Protein AF-A0A7R9HNC9-F1 (afdb_monomer_lite)

Structure (mmCIF, N/CA/C/O backbone):
data_AF-A0A7R9HNC9-F1
#
_entry.id   AF-A0A7R9HNC9-F1
#
loop_
_atom_site.group_PDB
_atom_site.id
_atom_site.type_symbol
_atom_site.label_atom_id
_atom_site.label_alt_id
_atom_site.label_comp_id
_atom_site.label_asym_id
_atom_site.label_entity_id
_atom_site.label_seq_id
_atom_site.pdbx_PDB_ins_code
_atom_site.Cartn_x
_atom_site.Cartn_y
_atom_site.Cartn_z
_atom_site.occupancy
_atom_site.B_iso_or_equiv
_atom_site.auth_seq_id
_atom_site.auth_comp_id
_atom_site.auth_asym_id
_atom_site.auth_atom_id
_atom_site.pdbx_PDB_model_num
ATOM 1 N N . MET A 1 1 ? 37.346 -41.542 -24.185 1.00 35.00 1 MET A N 1
ATOM 2 C CA . MET A 1 1 ? 37.204 -40.095 -24.446 1.00 35.00 1 MET A CA 1
ATOM 3 C C . MET A 1 1 ? 35.717 -39.779 -24.368 1.00 35.00 1 MET A C 1
ATOM 5 O O . MET A 1 1 ? 34.986 -40.074 -25.301 1.00 35.00 1 MET A O 1
ATOM 9 N N . PHE A 1 2 ? 35.247 -39.351 -23.195 1.00 30.95 2 PHE A N 1
ATOM 10 C CA . PHE A 1 2 ? 33.843 -39.005 -22.969 1.00 30.95 2 PHE A CA 1
ATOM 11 C C . PHE A 1 2 ? 33.605 -37.597 -23.513 1.00 30.95 2 PHE A C 1
ATOM 13 O O . PHE A 1 2 ? 34.181 -36.637 -23.009 1.00 30.95 2 PHE A O 1
ATOM 20 N N . VAL A 1 3 ? 32.795 -37.486 -24.563 1.00 36.62 3 VAL A N 1
ATOM 21 C CA . VAL A 1 3 ? 32.279 -36.200 -25.034 1.00 36.62 3 VAL A CA 1
ATOM 22 C C . VAL A 1 3 ? 31.229 -35.750 -24.012 1.00 36.62 3 VAL A C 1
ATOM 24 O O . VAL A 1 3 ? 30.281 -36.502 -23.773 1.00 36.62 3 VAL A O 1
ATOM 27 N N . PRO A 1 4 ? 31.383 -34.588 -23.353 1.00 36.69 4 PRO A N 1
ATOM 28 C CA . PRO A 1 4 ? 30.360 -34.097 -22.443 1.00 36.69 4 PRO A CA 1
ATOM 29 C C . PRO A 1 4 ? 29.108 -33.732 -23.254 1.00 36.69 4 PRO A C 1
ATOM 31 O O . PRO A 1 4 ? 29.231 -33.305 -24.407 1.00 36.69 4 PRO A O 1
ATOM 34 N N . PRO A 1 5 ? 27.896 -33.872 -22.694 1.00 38.28 5 PRO A N 1
ATOM 35 C CA . PRO A 1 5 ? 26.709 -33.394 -23.375 1.00 38.28 5 PRO A CA 1
ATOM 36 C C . PRO A 1 5 ? 26.819 -31.873 -23.505 1.00 38.28 5 PRO A C 1
ATOM 38 O O . PRO A 1 5 ? 27.039 -31.169 -22.519 1.00 38.28 5 PRO A O 1
ATOM 41 N N . LEU A 1 6 ? 26.673 -31.374 -24.732 1.00 40.19 6 LEU A N 1
ATOM 42 C CA . LEU A 1 6 ? 26.450 -29.962 -25.010 1.00 40.19 6 LEU A CA 1
ATOM 43 C C . LEU A 1 6 ? 25.214 -29.515 -24.226 1.00 40.19 6 LEU A C 1
ATOM 45 O O . LEU A 1 6 ? 24.077 -29.775 -24.619 1.00 40.19 6 LEU A O 1
ATOM 49 N N . SER A 1 7 ? 25.438 -28.834 -23.108 1.00 42.25 7 SER A N 1
ATOM 50 C CA . SER A 1 7 ? 24.441 -27.991 -22.469 1.00 42.25 7 SER A CA 1
ATOM 51 C C . SER A 1 7 ? 24.122 -26.852 -23.435 1.00 42.25 7 SER A C 1
ATOM 53 O O . SER A 1 7 ? 24.777 -25.815 -23.477 1.00 42.25 7 SER A O 1
ATOM 55 N N . THR A 1 8 ? 23.125 -27.074 -24.284 1.00 40.34 8 THR A N 1
ATOM 56 C CA . THR A 1 8 ? 22.610 -26.071 -25.211 1.00 40.34 8 THR A CA 1
ATOM 57 C C . THR A 1 8 ? 22.211 -24.787 -24.464 1.00 40.34 8 THR A C 1
ATOM 59 O O . THR A 1 8 ? 21.437 -24.879 -23.506 1.00 40.34 8 THR A O 1
ATOM 62 N N . PRO A 1 9 ? 22.605 -23.584 -24.923 1.00 45.06 9 PRO A N 1
ATOM 63 C CA . PRO A 1 9 ? 22.173 -22.295 -24.366 1.00 45.06 9 PRO A CA 1
ATOM 64 C C . PRO A 1 9 ? 20.701 -21.942 -24.697 1.00 45.06 9 PRO A C 1
ATOM 66 O O . PRO A 1 9 ? 20.326 -20.777 -24.799 1.00 45.06 9 PRO A O 1
ATOM 69 N N . LEU A 1 10 ? 19.824 -22.938 -24.870 1.00 42.19 10 LEU A N 1
ATOM 70 C CA . LEU A 1 10 ? 18.410 -22.747 -25.224 1.00 42.19 10 LEU A CA 1
ATOM 71 C C . LEU A 1 10 ? 17.505 -22.395 -24.026 1.00 42.19 10 LEU A C 1
ATOM 73 O O . LEU A 1 10 ? 16.339 -22.058 -24.217 1.00 42.19 10 LEU A O 1
ATOM 77 N N . GLY A 1 11 ? 18.039 -22.387 -22.801 1.00 51.66 11 GLY A N 1
ATOM 78 C CA . GLY A 1 11 ? 17.355 -21.846 -21.618 1.00 51.66 11 GLY A CA 1
ATOM 79 C C . GLY A 1 11 ? 17.262 -20.312 -21.580 1.00 51.66 11 GLY A C 1
ATOM 80 O O . GLY A 1 11 ? 16.663 -19.771 -20.656 1.00 51.66 11 GLY A O 1
ATOM 81 N N . ASP A 1 12 ? 17.842 -19.615 -22.564 1.00 66.69 12 ASP A N 1
ATOM 82 C CA . ASP A 1 12 ? 18.038 -18.159 -22.544 1.00 66.69 12 ASP A CA 1
ATOM 83 C C . ASP A 1 12 ? 17.205 -17.403 -23.603 1.00 66.69 12 ASP A C 1
ATOM 85 O O . ASP A 1 12 ? 16.756 -16.281 -23.374 1.00 66.69 12 ASP A O 1
ATOM 89 N N . GLN A 1 13 ? 16.897 -18.029 -24.745 1.00 83.06 13 GLN A N 1
ATOM 90 C CA . GLN A 1 13 ? 16.206 -17.366 -25.865 1.00 83.06 13 GLN A CA 1
ATOM 91 C C . GLN A 1 13 ? 14.789 -16.894 -25.514 1.00 83.06 13 GLN A C 1
ATOM 93 O O . GLN A 1 13 ? 14.385 -15.799 -25.902 1.00 83.06 13 GLN A O 1
ATOM 98 N N . LEU A 1 14 ? 14.039 -17.685 -24.740 1.00 89.75 14 LEU A N 1
ATOM 99 C CA . LEU A 1 14 ? 12.680 -17.324 -24.326 1.00 89.75 14 LEU A CA 1
ATOM 100 C C . LEU A 1 14 ? 12.672 -16.131 -23.355 1.00 89.75 14 LEU A C 1
ATOM 102 O O . LEU A 1 14 ? 11.719 -15.351 -23.335 1.00 89.75 14 LEU A O 1
ATOM 106 N N . HIS A 1 15 ? 13.732 -15.974 -22.556 1.00 91.62 15 HIS A N 1
ATOM 107 C CA . HIS A 1 15 ? 13.889 -14.834 -21.653 1.00 91.62 15 HIS A CA 1
ATOM 108 C C . HIS A 1 15 ? 14.221 -13.566 -22.429 1.00 91.62 15 HIS A C 1
ATOM 110 O O . HIS A 1 15 ? 13.598 -12.536 -22.180 1.00 91.62 15 HIS A O 1
ATOM 116 N N . TRP A 1 16 ? 15.131 -13.656 -23.403 1.00 92.00 16 TRP A N 1
ATOM 117 C CA . TRP A 1 16 ? 15.441 -12.540 -24.298 1.00 92.00 16 TRP A CA 1
ATOM 118 C C . TRP A 1 16 ? 14.234 -12.122 -25.132 1.00 92.00 16 TRP A C 1
ATOM 120 O O . TRP A 1 16 ? 13.936 -10.934 -25.199 1.00 92.00 16 TRP A O 1
ATOM 130 N N . LEU A 1 17 ? 13.473 -13.082 -25.668 1.00 91.50 17 LEU A N 1
ATOM 131 C CA . LEU A 1 17 ? 12.200 -12.807 -26.335 1.00 91.50 17 LEU A CA 1
ATOM 132 C C . LEU A 1 17 ? 11.206 -12.123 -25.387 1.00 91.50 17 LEU A C 1
ATOM 134 O O . LEU A 1 17 ? 10.517 -11.189 -25.786 1.00 91.50 17 LEU A O 1
ATOM 138 N N . GLY A 1 18 ? 11.154 -12.552 -24.124 1.00 91.31 18 GLY A N 1
ATOM 139 C CA . GLY A 1 18 ? 10.347 -11.906 -23.093 1.00 91.31 18 GLY A CA 1
ATOM 140 C C . GLY A 1 18 ? 10.738 -10.444 -22.866 1.00 91.31 18 GLY A C 1
ATOM 141 O O . GLY A 1 18 ? 9.873 -9.570 -22.886 1.00 91.31 18 GLY A O 1
ATOM 142 N N . CYS A 1 19 ? 12.031 -10.156 -22.697 1.00 92.19 19 CYS A N 1
ATOM 143 C CA . CYS A 1 19 ? 12.540 -8.788 -22.558 1.00 92.19 19 CYS A CA 1
ATOM 144 C C . CYS A 1 19 ? 12.266 -7.947 -23.814 1.00 92.19 19 CYS A C 1
ATOM 146 O O . CYS A 1 19 ? 11.753 -6.834 -23.699 1.00 92.19 19 CYS A O 1
ATOM 148 N N . ALA A 1 20 ? 12.525 -8.497 -25.001 1.00 91.44 20 ALA A N 1
ATOM 149 C CA . ALA A 1 20 ? 12.266 -7.843 -26.278 1.00 91.44 20 ALA A CA 1
ATOM 150 C C . ALA A 1 20 ? 10.782 -7.496 -26.452 1.00 91.44 20 ALA A C 1
ATOM 152 O O . ALA A 1 20 ? 10.449 -6.363 -26.794 1.00 91.44 20 ALA A O 1
ATOM 153 N N . LEU A 1 21 ? 9.882 -8.437 -26.150 1.00 90.38 21 LEU A N 1
ATOM 154 C CA . LEU A 1 21 ? 8.438 -8.226 -26.223 1.00 90.38 21 LEU A CA 1
ATOM 155 C C . LEU A 1 21 ? 7.968 -7.189 -25.197 1.00 90.38 21 LEU A C 1
ATOM 157 O O . LEU A 1 21 ? 7.154 -6.332 -25.532 1.00 90.38 21 LEU A O 1
ATOM 161 N N . TYR A 1 22 ? 8.499 -7.221 -23.969 1.00 90.00 22 TYR A N 1
ATOM 162 C CA . TYR A 1 22 ? 8.208 -6.193 -22.966 1.00 90.00 22 TYR A CA 1
ATOM 163 C C . TYR A 1 22 ? 8.571 -4.796 -23.479 1.00 90.00 22 TYR A C 1
ATOM 165 O O . TYR A 1 22 ? 7.752 -3.881 -23.389 1.00 90.00 22 TYR A O 1
ATOM 173 N N . VAL A 1 23 ? 9.774 -4.641 -24.043 1.00 88.62 23 VAL A N 1
ATOM 174 C CA . VAL A 1 23 ? 10.250 -3.369 -24.607 1.00 88.62 23 VAL A CA 1
ATOM 175 C C . VAL A 1 23 ? 9.360 -2.945 -25.769 1.00 88.62 23 VAL A C 1
ATOM 177 O O . VAL A 1 23 ? 8.822 -1.842 -25.743 1.00 88.62 23 VAL A O 1
ATOM 180 N N . ALA A 1 24 ? 9.140 -3.829 -26.744 1.00 86.50 24 ALA A N 1
ATOM 181 C CA . ALA A 1 24 ? 8.320 -3.543 -27.915 1.00 86.50 24 ALA A CA 1
ATOM 182 C C . ALA A 1 24 ? 6.909 -3.085 -27.515 1.00 86.50 24 ALA A C 1
ATOM 184 O O . ALA A 1 24 ? 6.435 -2.060 -27.999 1.00 86.50 24 ALA A O 1
ATOM 185 N N . CYS A 1 25 ? 6.260 -3.772 -26.569 1.00 82.88 25 CYS A N 1
ATOM 186 C CA . CYS A 1 25 ? 4.930 -3.397 -26.088 1.00 82.88 25 CYS A CA 1
ATOM 187 C C . CYS A 1 25 ? 4.906 -2.063 -25.332 1.00 82.88 25 CYS A C 1
ATOM 189 O O . CYS A 1 25 ? 3.897 -1.370 -25.395 1.00 82.88 25 CYS A O 1
ATOM 191 N N . ARG A 1 26 ? 5.986 -1.700 -24.629 1.00 76.25 26 ARG A N 1
ATOM 192 C CA . ARG A 1 26 ? 6.104 -0.428 -23.892 1.00 76.25 26 ARG A CA 1
ATOM 193 C C . ARG A 1 26 ? 6.474 0.758 -24.782 1.00 76.25 26 ARG A C 1
ATOM 195 O O . ARG A 1 26 ? 6.148 1.889 -24.426 1.00 76.25 26 ARG A O 1
ATOM 202 N N . SER A 1 27 ? 7.148 0.497 -25.897 1.00 67.94 27 SER A N 1
ATOM 203 C CA . SER A 1 27 ? 7.502 1.488 -26.918 1.00 67.94 27 SER A CA 1
ATOM 204 C C . SER A 1 27 ? 6.411 1.660 -27.980 1.00 67.94 27 SER A C 1
ATOM 206 O O . SER A 1 27 ? 6.454 2.615 -28.746 1.00 67.94 27 SER A O 1
ATOM 208 N N . SER A 1 28 ? 5.430 0.752 -28.035 1.00 61.06 28 SER A N 1
ATOM 209 C CA . SER A 1 28 ? 4.320 0.821 -28.986 1.00 61.06 28 SER A CA 1
ATOM 210 C C . SER A 1 28 ? 3.306 1.889 -28.570 1.00 61.06 28 SER A C 1
ATOM 212 O O . SER A 1 28 ? 2.635 1.775 -27.539 1.00 61.06 28 SER A O 1
ATOM 214 N N . THR A 1 29 ? 3.152 2.910 -29.407 1.00 53.47 29 THR A N 1
ATOM 215 C CA . THR A 1 29 ? 2.002 3.814 -29.401 1.00 53.47 29 THR A CA 1
ATOM 216 C C . THR A 1 29 ? 0.899 3.164 -30.229 1.00 53.47 29 THR A C 1
ATOM 218 O O . THR A 1 29 ? 1.019 3.060 -31.447 1.00 53.47 29 THR A O 1
ATOM 221 N N . ALA A 1 30 ? -0.147 2.655 -29.581 1.00 47.31 30 ALA A N 1
ATOM 222 C CA . ALA A 1 30 ? -1.319 2.177 -30.304 1.00 47.31 30 ALA A CA 1
ATOM 223 C C . ALA A 1 30 ? -2.250 3.369 -30.562 1.00 47.31 30 ALA A C 1
ATOM 225 O O . ALA A 1 30 ? -2.785 3.946 -29.613 1.00 47.31 30 ALA A O 1
ATOM 226 N N . ASP A 1 31 ? -2.442 3.733 -31.830 1.00 41.56 31 ASP A N 1
ATOM 227 C CA . ASP A 1 31 ? -3.470 4.694 -32.227 1.00 41.56 31 ASP A CA 1
ATOM 228 C C . ASP A 1 31 ? -4.843 4.095 -31.912 1.00 41.56 31 ASP A C 1
ATOM 230 O O . ASP A 1 31 ? -5.232 3.052 -32.443 1.00 41.56 31 ASP A O 1
ATOM 234 N N . THR A 1 32 ? -5.584 4.722 -31.000 1.00 50.06 32 THR A N 1
ATOM 235 C CA . THR A 1 32 ? -6.973 4.322 -30.766 1.00 50.06 32 THR A CA 1
ATOM 236 C C . THR A 1 32 ? -7.842 4.836 -31.917 1.00 50.06 32 THR A C 1
ATOM 238 O O . THR A 1 32 ? -7.600 5.908 -32.463 1.00 50.06 32 THR A O 1
ATOM 241 N N . VAL A 1 33 ? -8.891 4.093 -32.290 1.00 56.28 33 VAL A N 1
ATOM 242 C CA . VAL A 1 33 ? -9.846 4.469 -33.362 1.00 56.28 33 VAL A CA 1
ATOM 243 C C . VAL A 1 33 ? -10.609 5.777 -33.039 1.00 56.28 33 VAL A C 1
ATOM 245 O O . VAL A 1 33 ? -11.301 6.336 -33.884 1.00 56.28 33 VAL A O 1
ATOM 248 N N . SER A 1 34 ? -10.448 6.313 -31.824 1.00 42.25 34 SER A N 1
ATOM 249 C CA . SER A 1 34 ? -10.938 7.624 -31.403 1.00 42.25 34 SER A CA 1
ATOM 250 C C . SER A 1 34 ? -9.826 8.670 -31.534 1.00 42.25 34 SER A C 1
ATOM 252 O O . SER A 1 34 ? -8.753 8.522 -30.954 1.00 42.25 34 SER A O 1
ATOM 254 N N . ARG A 1 35 ? -10.082 9.762 -32.266 1.00 43.88 35 ARG A N 1
ATOM 255 C CA . ARG A 1 35 ? -9.165 10.905 -32.460 1.00 43.88 35 ARG A CA 1
ATOM 256 C C . ARG A 1 35 ? -8.953 11.737 -31.182 1.00 43.88 35 ARG A C 1
ATOM 258 O O . ARG A 1 35 ? -9.166 12.947 -31.194 1.00 43.88 35 ARG A O 1
ATOM 265 N N . SER A 1 36 ? -8.569 11.129 -30.064 1.00 43.59 36 SER A N 1
ATOM 266 C CA . SER A 1 36 ? -8.220 11.836 -28.824 1.00 43.59 36 SER A CA 1
ATOM 267 C C . SER A 1 36 ? -7.383 10.949 -27.898 1.00 43.59 36 SER A C 1
ATOM 269 O O . SER A 1 36 ? -7.907 10.311 -26.991 1.00 43.59 36 SER A O 1
ATOM 271 N N . GLY A 1 37 ? -6.064 10.952 -28.107 1.00 42.50 37 GLY A N 1
ATOM 272 C CA . GLY A 1 37 ? -5.088 10.517 -27.104 1.00 42.50 37 GLY A CA 1
ATOM 273 C C . GLY A 1 37 ? -4.190 9.359 -27.538 1.00 42.50 37 GLY A C 1
ATOM 274 O O . GLY A 1 37 ? -4.652 8.253 -27.805 1.00 42.50 37 GLY A O 1
ATOM 275 N N . VAL A 1 38 ? -2.877 9.609 -27.536 1.00 40.44 38 VAL A N 1
ATOM 276 C CA . VAL A 1 38 ? -1.845 8.570 -27.638 1.00 40.44 38 VAL A CA 1
ATOM 277 C C . VAL A 1 38 ? -1.776 7.843 -26.295 1.00 40.44 38 VAL A C 1
ATOM 279 O O . VAL A 1 38 ? -1.177 8.336 -25.336 1.00 40.44 38 VAL A O 1
ATOM 282 N N . VAL A 1 39 ? -2.398 6.670 -26.200 1.00 43.47 39 VAL A N 1
ATOM 283 C CA . VAL A 1 39 ? -2.251 5.803 -25.027 1.00 43.47 39 VAL A CA 1
ATOM 284 C C . VAL A 1 39 ? -0.987 4.968 -25.223 1.00 43.47 39 VAL A C 1
ATOM 286 O O . VAL A 1 39 ? -0.932 4.098 -26.089 1.00 43.47 39 VAL A O 1
ATOM 289 N N . HIS A 1 40 ? 0.048 5.224 -24.420 1.00 48.78 40 HIS A N 1
ATOM 290 C CA . HIS A 1 40 ? 1.222 4.351 -24.375 1.00 48.78 40 HIS A CA 1
ATOM 291 C C . HIS A 1 40 ? 0.790 2.959 -23.890 1.00 48.78 40 HIS A C 1
ATOM 293 O O . HIS A 1 40 ? 0.243 2.813 -22.792 1.00 48.78 40 HIS A O 1
ATOM 299 N N . GLY A 1 41 ? 0.994 1.942 -24.727 1.00 48.50 41 GLY A N 1
ATOM 300 C CA . GLY A 1 41 ? 0.430 0.612 -24.533 1.00 48.50 41 GLY A CA 1
ATOM 301 C C . GLY A 1 41 ? 0.961 -0.118 -23.294 1.00 48.50 41 GLY A C 1
ATOM 302 O O . GLY A 1 41 ? 2.156 -0.354 -23.136 1.00 48.50 41 GLY A O 1
ATOM 303 N N . ASN A 1 42 ? 0.046 -0.581 -22.438 1.00 58.28 42 ASN A N 1
ATOM 304 C CA . ASN A 1 42 ? 0.257 -1.716 -21.530 1.00 58.28 42 ASN A CA 1
ATOM 305 C C . ASN A 1 42 ? -0.196 -3.016 -22.229 1.00 58.28 42 ASN A C 1
ATOM 307 O O . ASN A 1 42 ? -0.985 -3.781 -21.678 1.00 58.28 42 ASN A O 1
ATOM 311 N N . CYS A 1 43 ? 0.250 -3.259 -23.468 1.00 56.44 43 CYS A N 1
ATOM 312 C CA . CYS A 1 43 ? -0.286 -4.331 -24.324 1.00 56.44 43 CYS A CA 1
ATOM 313 C C . CYS A 1 43 ? -0.058 -5.750 -23.768 1.00 56.44 43 CYS A C 1
ATOM 315 O O . CYS A 1 43 ? -0.710 -6.700 -24.198 1.00 56.44 43 CYS A O 1
ATOM 317 N N . VAL A 1 44 ? 0.847 -5.907 -22.795 1.00 72.75 44 VAL A N 1
ATOM 318 C CA . VAL A 1 44 ? 1.117 -7.174 -22.114 1.00 72.75 44 VAL A CA 1
ATOM 319 C C . VAL A 1 44 ? 1.279 -6.938 -20.611 1.00 72.75 44 VAL A C 1
ATOM 321 O O . VAL A 1 44 ? 2.113 -6.147 -20.172 1.00 72.75 44 VAL A O 1
ATOM 324 N N . GLY A 1 45 ? 0.512 -7.670 -19.799 1.00 81.69 45 GLY A N 1
ATOM 325 C CA . GLY A 1 45 ? 0.697 -7.688 -18.348 1.00 81.69 45 GLY A CA 1
ATOM 326 C C . GLY A 1 45 ? 1.997 -8.399 -17.964 1.00 81.69 45 GLY A C 1
ATOM 327 O O . GLY A 1 45 ? 2.177 -9.570 -18.307 1.00 81.69 45 GLY A O 1
ATOM 328 N N . LEU A 1 46 ? 2.874 -7.720 -17.215 1.00 85.12 46 LEU A N 1
ATOM 329 C CA . LEU A 1 46 ? 4.195 -8.235 -16.825 1.00 85.12 46 LEU A CA 1
ATOM 330 C C . LEU A 1 46 ? 4.109 -9.623 -16.175 1.00 85.12 46 LEU A C 1
ATOM 332 O O . LEU A 1 46 ? 4.788 -10.545 -16.608 1.00 85.12 46 LEU A O 1
ATOM 336 N N . THR A 1 47 ? 3.207 -9.826 -15.213 1.00 85.69 47 THR A N 1
ATOM 337 C CA . THR A 1 47 ? 3.028 -11.128 -14.545 1.00 85.69 47 THR A CA 1
ATOM 338 C C . THR A 1 47 ? 2.705 -12.255 -15.528 1.00 85.69 47 THR A C 1
ATOM 340 O O . THR A 1 47 ? 3.218 -13.368 -15.401 1.00 85.69 47 THR A O 1
ATOM 343 N N . ARG A 1 48 ? 1.871 -11.976 -16.540 1.00 88.00 48 ARG A N 1
ATOM 344 C CA . ARG A 1 48 ? 1.512 -12.960 -17.569 1.00 88.00 48 ARG A CA 1
ATOM 345 C C . ARG A 1 48 ? 2.711 -13.271 -18.461 1.00 88.00 48 ARG A C 1
ATOM 347 O O . ARG A 1 48 ? 2.950 -14.446 -18.726 1.00 88.00 48 ARG A O 1
ATOM 354 N N . LEU A 1 49 ? 3.457 -12.247 -18.874 1.00 90.25 49 LEU A N 1
ATOM 355 C CA . LEU A 1 49 ? 4.675 -12.392 -19.673 1.00 90.25 49 LEU A CA 1
ATOM 356 C C . LEU A 1 49 ? 5.713 -13.259 -18.959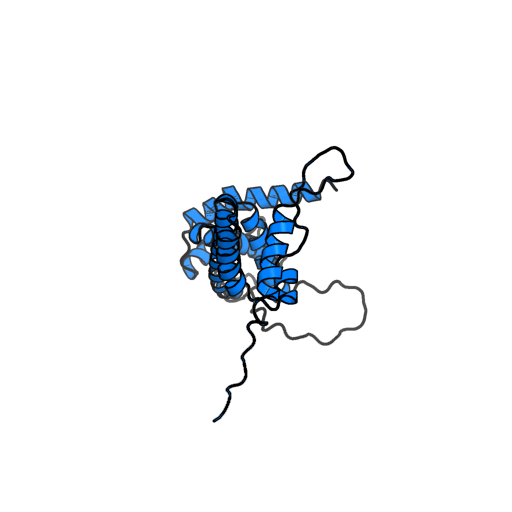 1.00 90.25 49 LEU A C 1
ATOM 358 O O . LEU A 1 49 ? 6.165 -14.259 -19.507 1.00 90.25 49 LEU A O 1
ATOM 362 N N . LEU A 1 50 ? 6.020 -12.927 -17.705 1.00 90.62 50 LEU A N 1
ATOM 363 C CA . LEU A 1 50 ? 6.994 -13.650 -16.889 1.00 90.62 50 LEU A CA 1
ATOM 364 C C . LEU A 1 50 ? 6.629 -15.124 -16.716 1.00 90.62 50 LEU A C 1
ATOM 366 O O . LEU A 1 50 ? 7.485 -15.997 -16.859 1.00 90.62 50 LEU A O 1
ATOM 370 N N . ARG A 1 51 ? 5.344 -15.415 -16.488 1.00 89.38 51 ARG A N 1
ATOM 371 C CA . ARG A 1 51 ? 4.850 -16.791 -16.384 1.00 89.38 51 ARG A CA 1
ATOM 372 C C . ARG A 1 51 ? 5.033 -17.572 -17.689 1.00 89.38 51 ARG A C 1
ATOM 374 O O . ARG A 1 51 ? 5.453 -18.723 -17.638 1.00 89.38 51 ARG A O 1
ATOM 381 N N . LEU A 1 52 ? 4.732 -16.963 -18.839 1.00 89.75 52 LEU A N 1
ATOM 382 C CA . LEU A 1 52 ? 4.899 -17.600 -20.153 1.00 89.75 52 LEU A CA 1
ATOM 383 C C . LEU A 1 52 ? 6.377 -17.833 -20.489 1.00 89.75 52 LEU A C 1
ATOM 385 O O . LEU A 1 52 ? 6.729 -18.890 -21.003 1.00 89.75 52 LEU A O 1
ATOM 389 N N . CYS A 1 53 ? 7.240 -16.885 -20.127 1.00 90.56 53 CYS A N 1
ATOM 390 C CA . CYS A 1 53 ? 8.683 -16.984 -20.326 1.00 90.56 53 CYS A CA 1
ATOM 391 C C . CYS A 1 53 ? 9.399 -17.838 -19.267 1.00 90.56 53 CYS A C 1
ATOM 393 O O . CYS A 1 53 ? 10.608 -18.022 -19.373 1.00 90.56 53 CYS A O 1
ATOM 395 N N . LYS A 1 54 ? 8.690 -18.342 -18.243 1.00 90.44 54 LYS A N 1
ATOM 396 C CA . LYS A 1 54 ? 9.279 -19.028 -17.075 1.00 90.44 54 LYS A CA 1
ATOM 397 C C . LYS A 1 54 ? 10.426 -18.215 -16.456 1.00 90.44 54 LYS A C 1
ATOM 399 O O . LYS A 1 54 ? 11.503 -18.739 -16.178 1.00 90.44 54 LYS A O 1
ATOM 404 N N . LEU A 1 55 ? 10.196 -16.915 -16.300 1.00 89.25 55 LEU A N 1
ATOM 405 C CA . LEU A 1 55 ? 11.175 -15.944 -15.829 1.00 89.25 55 LEU A CA 1
ATOM 406 C C . LEU A 1 55 ? 10.731 -15.408 -14.467 1.00 89.25 55 LEU A C 1
ATOM 408 O O . LEU A 1 55 ? 9.607 -14.926 -14.334 1.00 89.25 55 LEU A O 1
ATOM 412 N N . SER A 1 56 ? 11.585 -15.485 -13.444 1.00 91.94 56 SER A N 1
ATOM 413 C CA . SER A 1 56 ? 11.268 -14.841 -12.165 1.00 91.94 56 SER A CA 1
ATOM 414 C C . SER A 1 56 ? 11.369 -13.319 -12.294 1.00 91.94 56 SER A C 1
ATOM 416 O O . SER A 1 56 ? 12.111 -12.805 -13.129 1.00 91.94 56 SER A O 1
ATOM 418 N N . LEU A 1 57 ? 10.651 -12.573 -11.452 1.00 90.62 57 LEU A N 1
ATOM 419 C CA . LEU A 1 57 ? 10.688 -11.107 -11.497 1.00 90.62 57 LEU A CA 1
ATOM 420 C C . LEU A 1 57 ? 12.102 -10.549 -11.233 1.00 90.62 57 LEU A C 1
ATOM 422 O O . LEU A 1 57 ? 12.531 -9.613 -11.898 1.00 90.62 57 LEU A O 1
ATOM 426 N N . ILE A 1 58 ? 12.860 -11.184 -10.332 1.00 91.31 58 ILE A N 1
ATOM 427 C CA . ILE A 1 58 ? 14.260 -10.823 -10.050 1.00 91.31 58 ILE A CA 1
ATOM 428 C C . ILE A 1 58 ? 15.145 -11.088 -11.278 1.00 91.31 58 ILE A C 1
ATOM 430 O O . ILE A 1 58 ? 15.960 -10.251 -11.662 1.00 91.31 58 ILE A O 1
ATOM 434 N N . GLN A 1 59 ? 14.979 -12.243 -11.934 1.00 92.62 59 GLN A N 1
ATOM 435 C CA . GLN A 1 59 ? 15.715 -12.545 -13.167 1.00 92.62 59 GLN A CA 1
ATOM 436 C C . GLN A 1 59 ? 15.348 -11.569 -14.289 1.00 92.62 59 GLN A C 1
ATOM 438 O O . GLN A 1 59 ? 16.222 -11.172 -15.059 1.00 92.62 59 GLN A O 1
ATOM 443 N N . PHE A 1 60 ? 14.081 -11.158 -14.365 1.00 94.19 60 PHE A N 1
ATOM 444 C CA . PHE A 1 60 ? 13.611 -10.171 -15.327 1.00 94.19 60 PHE A CA 1
ATOM 445 C C . PHE A 1 60 ? 14.296 -8.819 -15.167 1.00 94.19 60 PHE A C 1
ATOM 447 O O . PHE A 1 60 ? 14.714 -8.271 -16.183 1.00 94.19 60 PHE A O 1
ATOM 454 N N . PHE A 1 61 ? 14.466 -8.292 -13.951 1.00 94.12 61 PHE A N 1
ATOM 455 C CA . PHE A 1 61 ? 15.177 -7.020 -13.766 1.00 94.12 61 PHE A CA 1
ATOM 456 C C . PHE A 1 61 ? 16.610 -7.094 -14.297 1.00 94.12 61 PHE A C 1
ATOM 458 O O . PHE A 1 61 ? 17.012 -6.268 -15.118 1.00 94.12 61 PHE A O 1
ATOM 465 N N . ASN A 1 62 ? 17.336 -8.155 -13.935 1.00 93.12 62 ASN A N 1
ATOM 466 C CA . ASN A 1 62 ? 18.707 -8.373 -14.395 1.00 93.12 62 ASN A CA 1
ATOM 467 C C . ASN A 1 62 ? 18.804 -8.529 -15.920 1.00 93.12 62 ASN A C 1
ATOM 469 O O . ASN A 1 62 ? 19.674 -7.933 -16.555 1.00 93.12 62 ASN A O 1
ATOM 473 N N . LYS A 1 63 ? 17.922 -9.330 -16.526 1.00 93.44 63 LYS A N 1
ATOM 474 C CA . LYS A 1 63 ? 17.942 -9.576 -17.975 1.00 93.44 63 LYS A CA 1
ATOM 475 C C . LYS A 1 63 ? 17.436 -8.384 -18.779 1.00 93.44 63 LYS A C 1
ATOM 477 O O . LYS A 1 63 ? 17.985 -8.111 -19.836 1.00 93.44 63 LYS A O 1
ATOM 482 N N . SER A 1 64 ? 16.460 -7.635 -18.276 1.00 92.62 64 SER A N 1
ATOM 483 C CA . SER A 1 64 ? 15.929 -6.456 -18.974 1.00 92.62 64 SER A CA 1
ATOM 484 C C . SER A 1 64 ? 16.950 -5.330 -19.056 1.00 92.62 64 SER A C 1
ATOM 486 O O . SER A 1 64 ? 17.021 -4.673 -20.088 1.00 92.62 64 SER A O 1
ATOM 488 N N . LYS A 1 65 ? 17.772 -5.148 -18.013 1.00 92.75 65 LYS A N 1
ATOM 489 C CA . LYS A 1 65 ? 18.904 -4.209 -18.032 1.00 92.75 65 LYS A CA 1
ATOM 490 C C . LYS A 1 65 ? 19.935 -4.608 -19.093 1.00 92.75 65 LYS A C 1
ATOM 492 O O . LYS A 1 65 ? 20.196 -3.828 -19.996 1.00 92.75 65 LYS A O 1
ATOM 497 N N . LYS A 1 66 ? 20.385 -5.870 -19.077 1.00 92.81 66 LYS A N 1
ATOM 498 C CA . LYS A 1 66 ? 21.311 -6.404 -20.095 1.00 92.81 66 LYS A CA 1
ATOM 499 C C . LYS A 1 66 ? 20.756 -6.300 -21.515 1.00 92.81 66 LYS A C 1
ATOM 501 O O . LYS A 1 66 ? 21.490 -5.982 -22.439 1.00 92.81 66 LYS A O 1
ATOM 506 N N . TRP A 1 67 ? 19.468 -6.590 -21.701 1.00 92.88 67 TRP A N 1
ATOM 507 C CA . TRP A 1 67 ? 18.805 -6.437 -22.995 1.00 92.88 67 TRP A CA 1
ATOM 508 C C . TRP A 1 67 ? 18.817 -4.981 -23.457 1.00 92.88 67 TRP A C 1
ATOM 510 O O . TRP A 1 67 ? 19.106 -4.722 -24.619 1.00 92.88 67 TRP A O 1
ATOM 520 N N . ALA A 1 68 ? 18.530 -4.043 -22.553 1.00 91.69 68 ALA A N 1
ATOM 521 C CA . ALA A 1 68 ? 18.562 -2.622 -22.857 1.00 91.69 68 ALA A CA 1
ATOM 522 C C . ALA A 1 68 ? 19.962 -2.151 -23.278 1.00 91.69 68 ALA A C 1
ATOM 524 O O . ALA A 1 68 ? 20.063 -1.437 -24.275 1.00 91.69 68 ALA A O 1
ATOM 525 N N . ASP A 1 69 ? 21.014 -2.640 -22.610 1.00 93.00 69 ASP A N 1
ATOM 526 C CA . ASP A 1 69 ? 22.410 -2.378 -22.988 1.00 93.00 69 ASP A CA 1
ATOM 527 C C . ASP A 1 69 ? 22.724 -2.942 -24.386 1.00 93.00 69 ASP A C 1
ATOM 529 O O . ASP A 1 69 ? 23.206 -2.226 -25.259 1.00 93.00 69 ASP A O 1
ATOM 533 N N . MET A 1 70 ? 22.399 -4.217 -24.639 1.00 92.94 70 MET A N 1
ATOM 534 C CA . MET A 1 70 ? 22.667 -4.876 -25.929 1.00 92.94 70 MET A CA 1
ATOM 535 C C . MET A 1 70 ? 21.902 -4.241 -27.098 1.00 92.94 70 MET A C 1
ATOM 537 O O . MET A 1 70 ? 22.402 -4.207 -28.220 1.00 92.94 70 MET A O 1
ATOM 541 N N . ALA A 1 71 ? 20.683 -3.763 -26.843 1.00 91.38 71 ALA A N 1
ATOM 542 C CA . ALA A 1 71 ? 19.826 -3.125 -27.836 1.00 91.38 71 ALA A CA 1
ATOM 543 C C . ALA A 1 71 ? 20.045 -1.603 -27.945 1.00 91.38 71 ALA A C 1
ATOM 545 O O . ALA A 1 71 ? 19.323 -0.956 -28.704 1.00 91.38 71 ALA A O 1
ATOM 546 N N . ASN A 1 72 ? 21.015 -1.035 -27.213 1.00 92.38 72 ASN A N 1
ATOM 547 C CA . ASN A 1 72 ? 21.308 0.402 -27.166 1.00 92.38 72 ASN A CA 1
ATOM 548 C C . ASN A 1 72 ? 20.056 1.263 -26.901 1.00 92.38 72 ASN A C 1
ATOM 550 O O . ASN A 1 72 ? 19.796 2.247 -27.600 1.00 92.38 72 ASN A O 1
ATOM 554 N N . LEU A 1 73 ? 19.240 0.868 -25.918 1.00 91.31 73 LEU A N 1
ATOM 555 C CA . LEU A 1 73 ? 18.019 1.600 -25.580 1.00 91.31 73 LEU A CA 1
ATOM 556 C C . LEU A 1 73 ? 18.330 2.931 -24.864 1.00 91.31 73 LEU A C 1
ATOM 558 O O . LEU A 1 73 ? 19.345 3.048 -24.180 1.00 91.31 73 LEU A O 1
ATOM 562 N N . PRO A 1 74 ? 17.444 3.942 -24.964 1.00 90.25 74 PRO A N 1
ATOM 563 C CA . PRO A 1 74 ? 17.631 5.216 -24.270 1.00 90.25 74 PRO A CA 1
ATOM 564 C C . PRO A 1 74 ? 17.675 5.060 -22.743 1.00 90.25 74 PRO A C 1
ATOM 566 O O . PRO A 1 74 ? 16.949 4.233 -22.185 1.00 90.25 74 PRO A O 1
ATOM 569 N N . SER A 1 75 ? 18.414 5.940 -22.055 1.00 89.19 75 SER A N 1
ATOM 570 C CA . SER A 1 75 ? 18.521 5.978 -20.581 1.00 89.19 75 SER A CA 1
ATOM 571 C C . SER A 1 75 ? 17.164 5.970 -19.872 1.00 89.19 75 SER A C 1
ATOM 573 O O . SER A 1 75 ? 16.978 5.258 -18.891 1.00 89.19 75 SER A O 1
ATOM 575 N N . GLN A 1 76 ? 16.162 6.641 -20.445 1.00 88.75 76 GLN A N 1
ATOM 576 C CA . GLN A 1 76 ? 14.795 6.654 -19.920 1.00 88.75 76 GLN A CA 1
ATOM 577 C C . GLN A 1 76 ? 14.194 5.242 -19.747 1.00 88.75 76 GLN A C 1
ATOM 579 O O . GLN A 1 76 ? 13.344 5.026 -18.879 1.00 88.75 76 GLN A O 1
ATOM 584 N N . PHE A 1 77 ? 14.579 4.266 -20.578 1.00 88.94 77 PHE A N 1
ATOM 585 C CA . PHE A 1 77 ? 14.142 2.880 -20.408 1.00 88.94 77 PHE A CA 1
ATOM 586 C C . PHE A 1 77 ? 14.826 2.219 -19.204 1.00 88.94 77 PHE A C 1
ATOM 588 O O . PHE A 1 77 ? 14.152 1.537 -18.428 1.00 88.94 77 PHE A O 1
ATOM 595 N N . HIS A 1 78 ? 16.126 2.461 -19.014 1.00 89.44 78 HIS A N 1
ATOM 596 C CA . HIS A 1 78 ? 16.869 1.981 -17.846 1.00 89.44 78 HIS A CA 1
ATOM 597 C C . HIS A 1 78 ? 16.245 2.515 -16.553 1.00 89.44 78 HIS A C 1
ATOM 599 O O . HIS A 1 78 ? 15.912 1.717 -15.674 1.00 89.44 78 HIS A O 1
ATOM 605 N N . ASP A 1 79 ? 15.944 3.816 -16.502 1.00 89.81 79 ASP A N 1
ATOM 606 C CA . ASP A 1 79 ? 15.303 4.463 -15.350 1.00 89.81 79 ASP A CA 1
ATOM 607 C C . ASP A 1 79 ? 13.943 3.830 -15.019 1.00 89.81 79 ASP A C 1
ATOM 609 O O . ASP A 1 79 ? 13.597 3.624 -13.853 1.00 89.81 79 ASP A O 1
ATOM 613 N N . LYS A 1 80 ? 13.156 3.470 -16.044 1.00 88.31 80 LYS A N 1
ATOM 614 C CA . LYS A 1 80 ? 11.859 2.794 -15.866 1.00 88.31 80 LYS A CA 1
ATOM 615 C C . LYS A 1 80 ? 12.019 1.398 -15.260 1.00 88.31 80 LYS A C 1
ATOM 617 O O . LYS A 1 80 ? 11.223 1.027 -14.396 1.00 88.31 80 LYS A O 1
ATOM 622 N N . ILE A 1 81 ? 13.008 0.621 -15.707 1.00 91.25 81 ILE A N 1
ATOM 623 C CA . ILE A 1 81 ? 13.285 -0.713 -15.152 1.00 91.25 81 ILE A CA 1
ATOM 624 C C . ILE A 1 81 ? 13.804 -0.603 -13.718 1.00 91.25 81 ILE A C 1
ATOM 626 O O . ILE A 1 81 ? 13.328 -1.331 -12.847 1.00 91.25 81 ILE A O 1
ATOM 630 N N . GLU A 1 82 ? 14.723 0.322 -13.454 1.00 90.75 82 GLU A N 1
ATOM 631 C CA . GLU A 1 82 ? 15.271 0.545 -12.117 1.00 90.75 82 GLU A CA 1
ATOM 632 C C . GLU A 1 82 ? 14.192 1.005 -11.132 1.00 90.75 82 GLU A C 1
ATOM 634 O O . GLU A 1 82 ? 14.074 0.473 -10.027 1.00 90.75 82 GLU A O 1
ATOM 639 N N . ARG A 1 83 ? 13.334 1.937 -11.553 1.00 88.50 83 ARG A N 1
ATOM 640 C CA . ARG A 1 83 ? 12.193 2.383 -10.755 1.00 88.50 83 ARG A CA 1
ATOM 641 C C . ARG A 1 83 ? 11.221 1.246 -10.449 1.00 88.50 83 ARG A C 1
ATOM 643 O O . ARG A 1 83 ? 10.733 1.143 -9.325 1.00 88.50 83 ARG A O 1
ATOM 650 N N . LEU A 1 84 ? 10.945 0.379 -11.424 1.00 89.12 84 LEU A N 1
ATOM 651 C CA . LEU A 1 84 ? 10.091 -0.790 -11.218 1.00 89.12 84 LEU A CA 1
ATOM 652 C C . LEU A 1 84 ? 10.701 -1.765 -10.198 1.00 89.12 84 LEU A C 1
ATOM 654 O O . LEU A 1 84 ? 9.984 -2.264 -9.328 1.00 89.12 84 LEU A O 1
ATOM 658 N N . GLU A 1 85 ? 12.010 -2.004 -10.277 1.00 91.88 85 GLU A N 1
ATOM 659 C CA . GLU A 1 85 ? 12.747 -2.850 -9.334 1.00 91.88 85 GLU A CA 1
ATOM 660 C C . GLU A 1 85 ? 12.739 -2.275 -7.914 1.00 91.88 85 GLU A C 1
ATOM 662 O O . GLU A 1 85 ? 12.381 -2.980 -6.966 1.00 91.88 85 GLU A O 1
ATOM 667 N N . ARG A 1 86 ? 13.039 -0.981 -7.763 1.00 90.25 86 ARG A N 1
ATOM 668 C CA . ARG A 1 86 ? 12.999 -0.283 -6.471 1.00 90.25 86 ARG A CA 1
ATOM 669 C C . ARG A 1 86 ? 11.603 -0.316 -5.850 1.00 90.25 86 ARG A C 1
ATOM 671 O O . ARG A 1 86 ? 11.459 -0.677 -4.684 1.00 90.25 86 ARG A O 1
ATOM 678 N N . ASN A 1 87 ? 10.563 -0.013 -6.627 1.00 89.69 87 ASN A N 1
ATOM 679 C CA . ASN A 1 87 ? 9.175 -0.053 -6.163 1.00 89.69 87 ASN A CA 1
ATOM 680 C C . ASN A 1 87 ? 8.771 -1.468 -5.704 1.00 89.69 87 ASN A C 1
ATOM 682 O O . ASN A 1 87 ? 8.127 -1.631 -4.659 1.00 89.69 87 ASN A O 1
ATOM 686 N N . PHE A 1 88 ? 9.191 -2.504 -6.439 1.00 90.75 88 PHE A N 1
ATOM 687 C CA . PHE A 1 88 ? 8.986 -3.889 -6.023 1.00 90.75 88 PHE A CA 1
ATOM 688 C C . PHE A 1 88 ? 9.702 -4.201 -4.702 1.00 90.75 88 PHE A C 1
ATOM 690 O O . PHE A 1 88 ? 9.075 -4.749 -3.793 1.00 90.75 88 PHE A O 1
ATOM 697 N N . ALA A 1 89 ? 10.974 -3.814 -4.564 1.00 92.56 89 ALA A N 1
ATOM 698 C CA . ALA A 1 89 ? 11.751 -4.035 -3.346 1.00 92.56 89 ALA A CA 1
ATOM 699 C C . ALA A 1 89 ? 11.102 -3.366 -2.123 1.00 92.56 89 ALA A C 1
ATOM 701 O O . ALA A 1 89 ? 10.892 -4.025 -1.102 1.00 92.56 89 ALA A O 1
ATOM 702 N N . VAL A 1 90 ? 10.692 -2.099 -2.251 1.00 93.25 90 VAL A N 1
ATOM 703 C CA . VAL A 1 90 ? 9.947 -1.378 -1.206 1.00 93.25 90 VAL A CA 1
ATOM 704 C C . VAL A 1 90 ? 8.666 -2.129 -0.852 1.00 93.25 90 VAL A C 1
ATOM 706 O O . VAL A 1 90 ? 8.445 -2.462 0.310 1.00 93.25 90 VAL A O 1
ATOM 709 N N . SER A 1 91 ? 7.845 -2.476 -1.846 1.00 93.31 91 SER A N 1
ATOM 710 C CA . SER A 1 91 ? 6.571 -3.172 -1.616 1.00 93.31 91 SER A CA 1
ATOM 711 C C . SER A 1 91 ? 6.767 -4.529 -0.930 1.00 93.31 91 SER A C 1
ATOM 713 O O . SER A 1 91 ? 5.977 -4.898 -0.065 1.00 93.31 91 SER A O 1
ATOM 715 N N . MET A 1 92 ? 7.843 -5.254 -1.246 1.00 93.88 92 MET A N 1
ATOM 716 C CA . MET A 1 92 ? 8.182 -6.520 -0.594 1.00 93.88 92 MET A CA 1
ATOM 717 C C . MET A 1 92 ? 8.543 -6.332 0.886 1.00 93.88 92 MET A C 1
ATOM 719 O O . MET A 1 92 ? 8.114 -7.124 1.729 1.00 93.88 92 MET A O 1
ATOM 723 N N . VAL A 1 93 ? 9.313 -5.292 1.221 1.00 95.88 93 VAL A N 1
ATOM 724 C CA . VAL A 1 93 ? 9.653 -4.961 2.616 1.00 95.88 93 VAL A CA 1
ATOM 725 C C . VAL A 1 93 ? 8.403 -4.542 3.389 1.00 95.88 93 VAL A C 1
ATOM 727 O O . VAL A 1 93 ? 8.167 -5.040 4.492 1.00 95.88 93 VAL A O 1
ATOM 730 N N . ILE A 1 94 ? 7.563 -3.695 2.793 1.00 96.81 94 ILE A N 1
ATOM 731 C CA . ILE A 1 94 ? 6.315 -3.240 3.412 1.00 96.81 94 ILE A CA 1
ATOM 732 C C . ILE A 1 94 ? 5.338 -4.402 3.620 1.00 96.81 94 ILE A C 1
ATOM 734 O O . ILE A 1 94 ? 4.741 -4.500 4.689 1.00 96.81 94 ILE A O 1
ATOM 738 N N . PHE A 1 95 ? 5.223 -5.339 2.674 1.00 97.19 95 PHE A N 1
ATOM 739 C CA . PHE A 1 95 ? 4.357 -6.512 2.835 1.00 97.19 95 PHE A CA 1
ATOM 740 C C . PHE A 1 95 ? 4.752 -7.369 4.046 1.00 97.19 95 PHE A C 1
ATOM 742 O O . PHE A 1 95 ? 3.894 -7.813 4.809 1.00 97.19 95 PHE A O 1
ATOM 749 N N . LYS A 1 96 ? 6.060 -7.546 4.284 1.00 96.69 96 LYS A N 1
ATOM 750 C CA . LYS A 1 96 ? 6.555 -8.255 5.477 1.00 96.69 96 LYS A CA 1
ATOM 751 C C . LYS A 1 96 ? 6.158 -7.550 6.778 1.00 96.69 96 LYS A C 1
ATOM 753 O O . LYS A 1 96 ? 5.921 -8.222 7.777 1.00 96.69 96 LYS A O 1
ATOM 758 N N . LYS A 1 97 ? 6.084 -6.214 6.777 1.00 97.38 97 LYS A N 1
ATOM 759 C CA . LYS A 1 97 ? 5.618 -5.413 7.923 1.00 97.38 97 LYS A CA 1
ATOM 760 C C . LYS A 1 97 ? 4.093 -5.404 8.052 1.00 97.38 97 LYS A C 1
ATOM 762 O O . LYS A 1 97 ? 3.583 -5.370 9.166 1.00 97.38 97 LYS A O 1
ATOM 767 N N . PHE A 1 98 ? 3.367 -5.483 6.940 1.00 98.31 98 PHE A N 1
ATOM 768 C CA . PHE A 1 98 ? 1.908 -5.471 6.922 1.00 98.31 98 PHE A CA 1
ATOM 769 C C . PHE A 1 98 ? 1.301 -6.618 7.727 1.00 98.31 98 PHE A C 1
ATOM 771 O O . PHE A 1 98 ? 0.380 -6.385 8.502 1.00 98.31 98 PHE A O 1
ATOM 778 N N . GLN A 1 99 ? 1.835 -7.835 7.606 1.00 96.50 99 GLN A N 1
ATOM 779 C CA . GLN A 1 99 ? 1.279 -8.990 8.309 1.00 96.50 99 GLN A CA 1
ATOM 780 C C . GLN A 1 99 ? 1.199 -8.809 9.839 1.00 96.50 99 GLN A C 1
ATOM 782 O O . GLN A 1 99 ? 0.091 -8.925 10.368 1.00 96.50 99 GLN A O 1
ATOM 787 N N . PRO A 1 100 ? 2.291 -8.490 10.566 1.00 97.25 100 PRO A N 1
ATOM 788 C CA . PRO A 1 100 ? 2.210 -8.265 12.007 1.00 97.25 100 PRO A CA 1
ATOM 789 C C . PRO A 1 100 ? 1.338 -7.057 12.382 1.00 97.25 100 PRO A C 1
ATOM 791 O O . PRO A 1 100 ? 0.627 -7.139 13.381 1.00 97.25 100 PRO A O 1
ATOM 794 N N . ILE A 1 101 ? 1.335 -5.980 11.582 1.00 98.31 101 ILE A N 1
ATOM 795 C CA . ILE A 1 101 ? 0.457 -4.810 11.790 1.00 98.31 101 ILE A CA 1
ATOM 796 C C . ILE A 1 101 ? -1.016 -5.212 11.687 1.00 98.31 101 ILE A C 1
ATOM 798 O O . ILE A 1 101 ? -1.837 -4.845 12.526 1.00 98.31 101 ILE A O 1
ATOM 802 N N . PHE A 1 102 ? -1.359 -6.006 10.676 1.00 98.19 102 PHE A N 1
ATOM 803 C CA . PHE A 1 102 ? -2.719 -6.474 10.474 1.00 98.19 102 PHE A CA 1
ATOM 804 C C . PHE A 1 102 ? -3.175 -7.353 11.637 1.00 98.19 102 PHE A C 1
ATOM 806 O O . PHE A 1 102 ? -4.219 -7.088 12.227 1.00 98.19 102 PHE A O 1
ATOM 813 N N . THR A 1 103 ? -2.379 -8.358 12.015 1.00 97.25 103 THR A N 1
ATOM 814 C CA . THR A 1 103 ? -2.725 -9.277 13.115 1.00 97.25 103 THR A CA 1
ATOM 815 C C . THR A 1 103 ? -2.727 -8.615 14.491 1.00 97.25 103 THR A C 1
ATOM 817 O O . THR A 1 103 ? -3.262 -9.176 15.442 1.00 97.25 103 THR A O 1
ATOM 820 N N . TYR A 1 104 ? -2.131 -7.427 14.617 1.00 97.69 104 TYR A N 1
ATOM 821 C CA . TYR A 1 104 ? -2.225 -6.642 15.839 1.00 97.69 104 TYR A CA 1
ATOM 822 C C . TYR A 1 104 ? -3.644 -6.095 16.043 1.00 97.69 104 TYR A C 1
ATOM 824 O O . TYR A 1 104 ? -4.153 -6.154 17.160 1.00 97.69 104 TYR A O 1
ATOM 832 N N . MET A 1 105 ? -4.310 -5.652 14.969 1.00 97.81 105 MET A N 1
ATOM 833 C CA . MET A 1 105 ? -5.664 -5.077 15.015 1.00 97.81 105 MET A CA 1
ATOM 834 C C . MET A 1 105 ? -6.790 -6.071 14.695 1.00 97.81 105 MET A C 1
ATOM 836 O O . MET A 1 105 ? -7.915 -5.897 15.158 1.00 97.81 105 MET A O 1
ATOM 840 N N . PHE A 1 106 ? -6.516 -7.084 13.873 1.00 97.25 106 PHE A N 1
ATOM 841 C CA . PHE A 1 106 ? -7.495 -8.027 13.331 1.00 97.25 106 PHE A CA 1
ATOM 842 C C . PHE A 1 106 ? -7.149 -9.466 13.704 1.00 97.25 106 PHE A C 1
ATOM 844 O O . PHE A 1 106 ? -5.993 -9.808 13.955 1.00 97.25 106 PHE A O 1
ATOM 851 N N . LEU A 1 107 ? -8.154 -10.340 13.686 1.00 95.69 107 LEU A N 1
ATOM 852 C CA . LEU A 1 107 ? -7.935 -11.777 13.812 1.00 95.69 107 LEU A CA 1
ATOM 853 C C . LEU A 1 107 ? -7.039 -12.294 12.682 1.00 95.69 107 LEU A C 1
ATOM 855 O O . LEU A 1 107 ? -7.097 -11.826 11.542 1.00 95.69 107 LEU A O 1
ATOM 859 N N . ASN A 1 108 ? -6.228 -13.304 12.998 1.00 92.50 108 ASN A N 1
ATOM 860 C CA . ASN A 1 108 ? -5.283 -13.870 12.044 1.00 92.50 108 ASN A CA 1
ATOM 861 C C . ASN A 1 108 ? -6.019 -14.416 10.799 1.00 92.50 108 ASN A C 1
ATOM 863 O O . ASN A 1 108 ? -6.861 -15.311 10.941 1.00 92.50 108 ASN A O 1
ATOM 867 N N . PRO A 1 109 ? -5.698 -13.931 9.581 1.00 87.88 109 PRO A N 1
ATOM 868 C CA . PRO A 1 109 ? -6.370 -14.361 8.355 1.00 87.88 109 PRO A CA 1
ATOM 869 C C . PRO A 1 109 ? -6.201 -15.864 8.072 1.00 87.88 109 PRO A C 1
ATOM 871 O O . PRO A 1 109 ? -7.091 -16.469 7.473 1.00 87.88 109 PRO A O 1
ATOM 874 N N . MET A 1 110 ? -5.124 -16.485 8.567 1.00 82.75 110 MET A N 1
ATOM 875 C CA . MET A 1 110 ? -4.841 -17.918 8.403 1.00 82.75 110 MET A CA 1
ATOM 876 C C . MET A 1 110 ? -5.688 -18.815 9.314 1.00 82.75 110 MET A C 1
ATOM 878 O O . MET A 1 110 ? -5.888 -19.985 9.006 1.00 82.75 110 MET A O 1
ATOM 882 N N . ASN A 1 111 ? -6.230 -18.271 10.408 1.00 78.62 111 ASN A N 1
ATOM 883 C CA . ASN A 1 111 ? -7.069 -19.019 11.351 1.00 78.62 111 ASN A CA 1
ATOM 884 C C . ASN A 1 111 ? -8.548 -19.034 10.932 1.00 78.62 111 ASN A C 1
ATOM 886 O O . ASN A 1 111 ? -9.412 -19.473 11.695 1.00 78.62 111 ASN A O 1
ATOM 890 N N . THR A 1 112 ? -8.867 -18.537 9.732 1.00 62.69 112 THR A N 1
ATOM 891 C CA . THR A 1 112 ? -10.227 -18.596 9.200 1.00 62.69 112 THR A CA 1
ATOM 892 C C . THR A 1 112 ? -10.574 -20.049 8.880 1.00 62.69 112 THR A C 1
ATOM 894 O O . THR A 1 112 ? -10.205 -20.600 7.849 1.00 62.69 112 THR A O 1
ATOM 897 N N . THR A 1 113 ? -11.277 -20.709 9.800 1.00 56.91 113 THR A N 1
ATOM 898 C CA . THR A 1 113 ? -11.796 -22.058 9.564 1.00 56.91 113 THR A CA 1
ATOM 899 C C . THR A 1 113 ? -12.697 -22.042 8.323 1.00 56.91 113 THR A C 1
ATOM 901 O O . THR A 1 113 ? -13.581 -21.180 8.232 1.00 56.91 113 THR A O 1
ATOM 904 N N . PRO A 1 114 ? -12.527 -22.974 7.363 1.00 52.66 114 PRO A N 1
ATOM 905 C CA . PRO A 1 114 ? -13.469 -23.125 6.264 1.00 52.66 114 PRO A CA 1
ATOM 906 C C . PRO A 1 114 ? -14.807 -23.564 6.862 1.00 52.66 114 PRO A C 1
ATOM 908 O O . PRO A 1 114 ? -15.009 -24.728 7.204 1.00 52.66 114 PRO A O 1
ATOM 911 N N . LYS A 1 115 ? -15.721 -22.611 7.076 1.00 56.69 115 LYS A N 1
ATOM 912 C CA . LYS A 1 115 ? -17.051 -22.941 7.589 1.00 56.69 115 LYS A CA 1
ATOM 913 C C . LYS A 1 115 ? -17.742 -23.848 6.572 1.00 56.69 115 LYS A C 1
ATOM 915 O O . LYS A 1 115 ? -17.812 -23.519 5.390 1.00 56.69 115 LYS A O 1
ATOM 920 N N . GLN A 1 116 ? -18.242 -24.972 7.084 1.00 48.56 116 GLN A N 1
ATOM 921 C CA . GLN A 1 116 ? -19.049 -25.975 6.389 1.00 48.56 116 GLN A CA 1
ATOM 922 C C . GLN A 1 116 ? -20.027 -25.333 5.384 1.00 48.56 116 GLN A C 1
ATOM 924 O O . GLN A 1 116 ? -20.623 -24.294 5.702 1.00 48.56 116 GLN A O 1
ATOM 929 N N . PRO A 1 117 ? -20.225 -25.934 4.197 1.00 45.84 117 PRO A N 1
ATOM 930 C CA . PRO A 1 117 ? -21.088 -25.382 3.161 1.00 45.84 117 PRO A CA 1
ATOM 931 C C . PRO A 1 117 ? -22.530 -25.318 3.675 1.00 45.84 117 PRO A C 1
ATOM 933 O O . PRO A 1 117 ? -23.230 -26.324 3.754 1.00 45.84 117 PRO A O 1
ATOM 936 N N . LYS A 1 118 ? -22.990 -24.121 4.057 1.00 54.91 118 LYS A N 1
ATOM 937 C CA . LYS A 1 118 ? -24.398 -23.896 4.392 1.00 54.91 118 LYS A CA 1
ATOM 938 C C . LYS A 1 118 ? -25.203 -23.708 3.109 1.00 54.91 118 LYS A C 1
ATOM 940 O O . LYS A 1 118 ? -24.794 -22.989 2.201 1.00 54.91 118 LYS A O 1
ATOM 945 N N . SER A 1 119 ? -26.348 -24.385 3.085 1.00 55.69 119 SER A N 1
ATOM 946 C CA . SER A 1 119 ? -27.340 -24.423 2.012 1.00 55.69 119 SER A CA 1
ATOM 947 C C . SER A 1 119 ? -27.639 -23.056 1.379 1.00 55.69 119 SER A C 1
ATOM 949 O O . SER A 1 119 ? -27.693 -22.019 2.042 1.00 55.69 119 SER A O 1
ATOM 951 N N . ARG A 1 120 ? -27.860 -23.120 0.063 1.00 57.69 120 ARG A N 1
ATOM 952 C CA . ARG A 1 120 ? -28.181 -22.082 -0.921 1.00 57.69 120 ARG A CA 1
ATOM 953 C C . ARG A 1 120 ? -29.382 -21.218 -0.496 1.00 57.69 120 ARG A C 1
ATOM 955 O O . ARG A 1 120 ? -30.484 -21.379 -1.005 1.00 57.69 120 ARG A O 1
ATOM 962 N N . LYS A 1 121 ? -29.166 -20.248 0.394 1.00 52.97 121 LYS A N 1
ATOM 963 C CA . LYS A 1 121 ? -29.969 -19.018 0.462 1.00 52.97 121 LYS A CA 1
ATOM 964 C C . LYS A 1 121 ? -29.042 -17.812 0.384 1.00 52.97 121 LYS A C 1
ATOM 966 O O . LYS A 1 121 ? -28.024 -17.727 1.060 1.00 52.97 121 LYS A O 1
ATOM 971 N N . GLN A 1 122 ? -29.417 -16.917 -0.512 1.00 54.66 122 GLN A N 1
ATOM 972 C CA . GLN A 1 122 ? -28.693 -15.802 -1.111 1.00 54.66 122 GLN A CA 1
ATOM 973 C C . GLN A 1 122 ? -28.346 -14.680 -0.103 1.00 54.66 122 GLN A C 1
ATOM 975 O O . GLN A 1 122 ? -28.740 -13.536 -0.284 1.00 54.66 122 GLN A O 1
ATOM 980 N N . ARG A 1 123 ? -27.628 -14.977 0.987 1.00 56.91 123 ARG A N 1
ATOM 981 C CA . ARG A 1 123 ? -27.004 -13.948 1.836 1.00 56.91 123 ARG A CA 1
ATOM 982 C C . ARG A 1 123 ? -25.543 -13.840 1.427 1.00 56.91 123 ARG A C 1
ATOM 984 O O . ARG A 1 123 ? -24.807 -14.818 1.548 1.00 56.91 123 ARG A O 1
ATOM 991 N N . SER A 1 124 ? -25.129 -12.675 0.921 1.00 59.31 124 SER A N 1
ATOM 992 C CA . SER A 1 124 ? -23.714 -12.376 0.676 1.00 59.31 124 SER A CA 1
ATOM 993 C C . SER A 1 124 ? -22.917 -12.766 1.918 1.00 59.31 124 SER A C 1
ATOM 995 O O . SER A 1 124 ? -23.235 -12.292 3.013 1.00 59.31 124 SER A O 1
ATOM 997 N N . GLN A 1 125 ? -21.930 -13.656 1.782 1.00 59.47 125 GLN A N 1
ATOM 998 C CA . GLN A 1 125 ? -21.112 -14.034 2.930 1.00 59.47 125 GLN A CA 1
ATOM 999 C C . GLN A 1 125 ? -20.518 -12.771 3.571 1.00 59.47 125 GLN A C 1
ATOM 1001 O O . GLN A 1 125 ? -19.940 -11.957 2.841 1.00 59.47 125 GLN A O 1
ATOM 1006 N N . PRO A 1 126 ? -20.636 -12.597 4.900 1.00 73.56 126 PRO A N 1
ATOM 1007 C CA . PRO A 1 126 ? -20.004 -11.474 5.576 1.00 73.56 126 PRO A CA 1
ATOM 1008 C C . PRO A 1 126 ? -18.491 -11.494 5.313 1.00 73.56 126 PRO A C 1
ATOM 1010 O O . PRO A 1 126 ? -17.884 -12.559 5.189 1.00 73.56 126 PRO A O 1
ATOM 1013 N N . CYS A 1 127 ? -17.891 -10.307 5.172 1.00 83.88 127 CYS A N 1
ATOM 1014 C CA . CYS A 1 127 ? -16.451 -10.153 4.927 1.00 83.88 127 CYS A CA 1
ATOM 1015 C C . CYS A 1 127 ? -15.641 -10.932 5.981 1.00 83.88 127 CYS A C 1
ATOM 1017 O O . CYS A 1 127 ? -16.020 -10.900 7.142 1.00 83.88 127 CYS A O 1
ATOM 1019 N N . THR A 1 128 ? -14.570 -11.633 5.614 1.00 91.56 128 THR A N 1
ATOM 1020 C CA . THR A 1 128 ? -13.732 -12.412 6.550 1.00 91.56 128 THR A CA 1
ATOM 1021 C C . THR A 1 128 ? -12.419 -11.678 6.835 1.00 91.56 128 THR A C 1
ATOM 1023 O O . THR A 1 128 ? -12.026 -10.850 6.012 1.00 91.56 128 THR A O 1
ATOM 1026 N N . PRO A 1 129 ? -11.681 -12.001 7.918 1.00 94.00 129 PRO A N 1
ATOM 1027 C CA . PRO A 1 129 ? -10.367 -11.401 8.163 1.00 94.00 129 PRO A CA 1
ATOM 1028 C C . PRO A 1 129 ? -9.407 -11.536 6.971 1.00 94.00 129 PRO A C 1
ATOM 1030 O O . PRO A 1 129 ? -8.741 -10.574 6.614 1.00 94.00 129 PRO A O 1
ATOM 1033 N N . SER A 1 130 ? -9.412 -12.682 6.275 1.00 94.06 130 SER A N 1
ATOM 1034 C CA . SER A 1 130 ? -8.628 -12.880 5.043 1.00 94.06 130 SER A CA 1
ATOM 1035 C C . SER A 1 130 ? -9.048 -11.938 3.905 1.00 94.06 130 SER A C 1
ATOM 1037 O O . SER A 1 130 ? -8.184 -11.334 3.279 1.00 94.06 130 SER A O 1
ATOM 1039 N N . LYS A 1 131 ? -10.350 -11.709 3.685 1.00 93.75 131 LYS A N 1
ATOM 1040 C CA . LYS A 1 131 ? -10.801 -10.735 2.674 1.00 93.75 131 LYS A CA 1
ATOM 1041 C C . LYS A 1 131 ? -10.423 -9.298 3.036 1.00 93.75 131 LYS A C 1
ATOM 1043 O O . LYS A 1 131 ? -10.122 -8.513 2.143 1.00 93.75 131 LYS A O 1
ATOM 1048 N N . VAL A 1 132 ? -10.437 -8.947 4.325 1.00 96.06 132 VAL A N 1
ATOM 1049 C CA . VAL A 1 132 ? -9.987 -7.624 4.792 1.00 96.06 132 VAL A CA 1
ATOM 1050 C C . VAL A 1 132 ? -8.478 -7.472 4.610 1.00 96.06 132 VAL A C 1
ATOM 1052 O O . VAL A 1 132 ? -8.037 -6.410 4.178 1.00 96.06 132 VAL A O 1
ATOM 1055 N N . PHE A 1 133 ? -7.700 -8.524 4.875 1.00 97.06 133 PHE A N 1
ATOM 1056 C CA . PHE A 1 133 ? -6.256 -8.554 4.637 1.00 97.06 133 PHE A CA 1
ATOM 1057 C C . PHE A 1 133 ? -5.930 -8.276 3.164 1.00 97.06 133 PHE A C 1
ATOM 1059 O O . PHE A 1 133 ? -5.200 -7.329 2.860 1.00 97.06 133 PHE A O 1
ATOM 1066 N N . ASP A 1 134 ? -6.545 -9.035 2.252 1.00 95.56 134 ASP A N 1
ATOM 1067 C CA . ASP A 1 134 ? -6.339 -8.888 0.807 1.00 95.56 134 ASP A CA 1
ATOM 1068 C C . ASP A 1 134 ? -6.784 -7.511 0.307 1.00 95.56 134 ASP A C 1
ATOM 1070 O O . ASP A 1 134 ? -6.083 -6.865 -0.477 1.00 95.56 134 ASP A O 1
ATOM 1074 N N . PHE A 1 135 ? -7.938 -7.031 0.782 1.00 95.88 135 PHE A N 1
ATOM 1075 C CA . PHE A 1 135 ? -8.452 -5.714 0.422 1.00 95.88 135 PHE A CA 1
ATOM 1076 C C . PHE A 1 135 ? -7.540 -4.588 0.915 1.00 95.88 135 PHE A C 1
ATOM 1078 O O . PHE A 1 135 ? -7.221 -3.693 0.138 1.00 95.88 135 PHE A O 1
ATOM 1085 N N . CYS A 1 136 ? -7.092 -4.637 2.172 1.00 97.50 136 CYS A N 1
ATOM 1086 C CA . CYS A 1 136 ? -6.200 -3.632 2.747 1.00 97.50 136 CYS A CA 1
ATOM 1087 C C . CYS A 1 136 ? -4.887 -3.554 1.961 1.00 97.50 136 CYS A C 1
ATOM 1089 O O . CYS A 1 136 ? -4.456 -2.463 1.590 1.00 97.50 136 CYS A O 1
ATOM 1091 N N . TRP A 1 137 ? -4.283 -4.705 1.645 1.00 97.69 137 TRP A N 1
ATOM 1092 C CA . TRP A 1 137 ? -3.062 -4.742 0.844 1.00 97.69 137 TRP A CA 1
ATOM 1093 C C . TRP A 1 137 ? -3.279 -4.211 -0.575 1.00 97.69 137 TRP A C 1
ATOM 1095 O O . TRP A 1 137 ? -2.500 -3.394 -1.065 1.00 97.69 137 TRP A O 1
ATOM 1105 N N . THR A 1 138 ? -4.362 -4.638 -1.226 1.00 95.38 138 THR A N 1
ATOM 1106 C CA . THR A 1 138 ? -4.700 -4.196 -2.585 1.00 95.38 138 THR A CA 1
ATOM 1107 C C . THR A 1 138 ? -4.918 -2.690 -2.627 1.00 95.38 138 THR A C 1
ATOM 1109 O O . THR A 1 138 ? -4.351 -2.009 -3.478 1.00 95.38 138 THR A O 1
ATOM 1112 N N . LEU A 1 139 ? -5.693 -2.159 -1.680 1.00 94.94 139 LEU A N 1
ATOM 1113 C CA . LEU A 1 139 ? -5.950 -0.732 -1.574 1.00 94.94 139 LEU A CA 1
ATOM 1114 C C . LEU A 1 139 ? -4.647 0.041 -1.370 1.00 94.94 139 LEU A C 1
ATOM 1116 O O . LEU A 1 139 ? -4.402 1.002 -2.092 1.00 94.94 139 LEU A O 1
ATOM 1120 N N . PHE A 1 140 ? -3.790 -0.407 -0.451 1.00 95.44 140 PHE A N 1
ATOM 1121 C CA . PHE A 1 140 ? -2.474 0.190 -0.245 1.00 95.44 140 PHE A CA 1
ATOM 1122 C C . PHE A 1 140 ? -1.658 0.247 -1.545 1.00 95.44 140 PHE A C 1
ATOM 1124 O O . PHE A 1 140 ? -1.174 1.318 -1.906 1.00 95.44 140 PHE A O 1
ATOM 1131 N N . VAL A 1 141 ? -1.546 -0.867 -2.279 1.00 92.62 141 VAL A N 1
ATOM 1132 C CA . VAL A 1 141 ? -0.799 -0.923 -3.548 1.00 92.62 141 VAL A CA 1
ATOM 1133 C C . VAL A 1 141 ? -1.401 0.019 -4.596 1.00 92.62 141 VAL A C 1
ATOM 1135 O O . VAL A 1 141 ? -0.650 0.714 -5.282 1.00 92.62 141 VAL A O 1
ATOM 1138 N N . CYS A 1 142 ? -2.732 0.086 -4.697 1.00 89.62 142 CYS A N 1
ATOM 1139 C CA . CYS A 1 142 ? -3.421 1.001 -5.607 1.00 89.62 142 CYS A CA 1
ATOM 1140 C C . CYS A 1 142 ? -3.123 2.467 -5.277 1.00 89.62 142 CYS A C 1
ATOM 1142 O O . CYS A 1 142 ? -2.725 3.213 -6.166 1.00 89.62 142 CYS A O 1
ATOM 1144 N N . VAL A 1 143 ? -3.257 2.874 -4.011 1.00 90.19 143 VAL A N 1
ATOM 1145 C CA . VAL A 1 143 ? -2.974 4.258 -3.600 1.00 90.19 143 VAL A CA 1
ATOM 1146 C C . VAL A 1 143 ? -1.494 4.582 -3.792 1.00 90.19 143 VAL A C 1
ATOM 1148 O O . VAL A 1 143 ? -1.151 5.626 -4.339 1.00 90.19 143 VAL A O 1
ATOM 1151 N N . LYS A 1 144 ? -0.600 3.671 -3.402 1.00 90.12 144 LYS A N 1
ATOM 1152 C CA . LYS A 1 144 ? 0.850 3.836 -3.550 1.00 90.12 144 LYS A CA 1
ATOM 1153 C C . LYS A 1 144 ? 1.273 4.051 -5.008 1.00 90.12 144 LYS A C 1
ATOM 1155 O O . LYS A 1 144 ? 2.217 4.796 -5.254 1.00 90.12 144 LYS A O 1
ATOM 1160 N N . ALA A 1 145 ? 0.610 3.407 -5.969 1.00 86.31 145 ALA A N 1
ATOM 1161 C CA . ALA A 1 145 ? 0.939 3.531 -7.390 1.00 86.31 145 ALA A CA 1
ATOM 1162 C C . ALA A 1 145 ? 0.673 4.935 -7.966 1.00 86.31 145 ALA A C 1
ATOM 1164 O O . ALA A 1 145 ? 1.259 5.296 -8.985 1.00 86.31 145 ALA A O 1
ATOM 1165 N N . GLU A 1 146 ? -0.171 5.728 -7.309 1.00 83.75 146 GLU A N 1
ATOM 1166 C CA . GLU A 1 146 ? -0.607 7.046 -7.785 1.00 83.75 146 GLU A CA 1
ATOM 1167 C C . GLU A 1 146 ? 0.342 8.174 -7.355 1.00 83.75 146 GLU A C 1
ATOM 1169 O O . GLU A 1 146 ? 0.327 9.253 -7.944 1.00 83.75 146 GLU A O 1
ATOM 1174 N N . PHE A 1 147 ? 1.203 7.927 -6.363 1.00 79.50 147 PHE A N 1
ATOM 1175 C CA . PHE A 1 147 ? 2.139 8.913 -5.822 1.00 79.50 147 PHE A CA 1
ATOM 1176 C C . PHE A 1 147 ? 3.580 8.471 -6.068 1.00 79.50 147 PHE A C 1
ATOM 1178 O O . PHE A 1 147 ? 4.173 7.768 -5.252 1.00 79.50 147 PHE A O 1
ATOM 1185 N N . SER A 1 148 ? 4.163 8.907 -7.186 1.00 68.56 148 SER A N 1
ATOM 1186 C CA . SER A 1 148 ? 5.542 8.569 -7.565 1.00 68.56 148 SER A CA 1
ATOM 1187 C C . SER A 1 148 ? 6.596 8.984 -6.540 1.00 68.56 148 SER A C 1
ATOM 1189 O O . SER A 1 148 ? 7.608 8.306 -6.408 1.00 68.56 148 SER A O 1
ATOM 119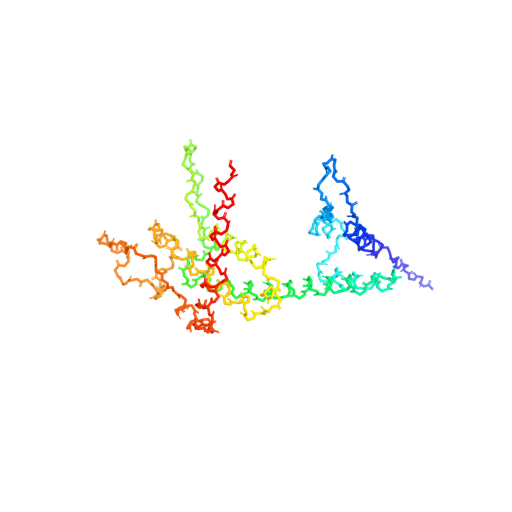1 N N . GLU A 1 149 ? 6.346 10.079 -5.823 1.00 67.00 149 GLU A N 1
ATOM 1192 C CA . GLU A 1 149 ? 7.229 10.616 -4.779 1.00 67.00 149 GLU A CA 1
ATOM 1193 C C . GLU A 1 149 ? 7.239 9.736 -3.521 1.00 67.00 149 GLU A C 1
ATOM 1195 O O . GLU A 1 149 ? 8.244 9.646 -2.828 1.00 67.00 149 GLU A O 1
ATOM 1200 N N . ILE A 1 150 ? 6.133 9.034 -3.258 1.00 70.56 150 ILE A N 1
ATOM 1201 C CA . ILE A 1 150 ? 5.978 8.136 -2.106 1.00 70.56 150 ILE A CA 1
ATOM 1202 C C . ILE A 1 150 ? 6.340 6.698 -2.489 1.00 70.56 150 ILE A C 1
ATOM 1204 O O . ILE A 1 150 ? 6.846 5.943 -1.662 1.00 70.56 150 ILE A O 1
ATOM 1208 N N . SER A 1 151 ? 6.088 6.298 -3.741 1.00 68.38 151 SER A N 1
ATOM 1209 C CA . SER A 1 151 ? 6.168 4.903 -4.184 1.00 68.38 151 SER A CA 1
ATOM 1210 C C . SER A 1 151 ? 7.559 4.288 -4.054 1.00 68.38 151 SER A C 1
ATOM 1212 O O . SER A 1 151 ? 7.685 3.067 -3.948 1.00 68.38 151 SER A O 1
ATOM 1214 N N . ASP A 1 152 ? 8.594 5.109 -4.094 1.00 71.50 152 ASP A N 1
ATOM 1215 C CA . ASP A 1 152 ? 9.975 4.647 -4.137 1.00 71.50 152 ASP A CA 1
ATOM 1216 C C . ASP A 1 152 ? 10.696 4.850 -2.800 1.00 71.50 152 ASP A C 1
ATOM 1218 O O . ASP A 1 152 ? 11.775 4.294 -2.600 1.00 71.50 152 ASP A O 1
ATOM 1222 N N . ASP A 1 153 ? 10.080 5.600 -1.886 1.00 86.88 153 ASP A N 1
ATOM 1223 C CA . ASP A 1 153 ? 10.586 5.838 -0.547 1.00 86.88 153 ASP A CA 1
ATOM 1224 C C . ASP A 1 153 ? 9.973 4.840 0.438 1.00 86.88 153 ASP A C 1
ATOM 1226 O O . ASP A 1 153 ? 8.751 4.747 0.608 1.00 86.88 153 ASP A O 1
ATOM 1230 N N . LEU A 1 154 ? 10.846 4.073 1.090 1.00 91.50 154 LEU A N 1
ATOM 1231 C CA . LEU A 1 154 ? 10.433 3.043 2.035 1.00 91.50 154 LEU A CA 1
ATOM 1232 C C . LEU A 1 154 ? 9.684 3.649 3.221 1.00 91.50 154 LEU A C 1
ATOM 1234 O O . LEU A 1 154 ? 8.708 3.065 3.690 1.00 91.50 154 LEU A O 1
ATOM 1238 N N . PHE A 1 155 ? 10.139 4.805 3.689 1.00 91.69 155 PHE A N 1
ATOM 1239 C CA . PHE A 1 155 ? 9.628 5.437 4.888 1.00 91.69 155 PHE A CA 1
ATOM 1240 C C . PHE A 1 155 ? 8.217 5.987 4.657 1.00 91.69 155 PHE A C 1
ATOM 1242 O O . PHE A 1 155 ? 7.265 5.500 5.258 1.00 91.69 155 PHE A O 1
ATOM 1249 N N . ASN A 1 156 ? 8.019 6.851 3.663 1.00 93.06 156 ASN A N 1
ATOM 1250 C CA . ASN A 1 156 ? 6.693 7.348 3.301 1.00 93.06 156 ASN A CA 1
ATOM 1251 C C . ASN A 1 156 ? 5.729 6.218 2.902 1.00 93.06 156 ASN A C 1
ATOM 1253 O O . ASN A 1 156 ? 4.551 6.257 3.263 1.00 93.06 156 ASN A O 1
ATOM 1257 N N . SER A 1 157 ? 6.207 5.179 2.203 1.00 94.88 157 SER A N 1
ATOM 1258 C CA . SER A 1 157 ? 5.391 3.990 1.905 1.00 94.88 157 SER A CA 1
ATOM 1259 C C . SER A 1 157 ? 4.946 3.251 3.171 1.00 94.88 157 SER A C 1
ATOM 1261 O O . SER A 1 157 ? 3.842 2.706 3.212 1.00 94.88 157 SER A O 1
ATOM 1263 N N . TYR A 1 158 ? 5.777 3.232 4.211 1.00 96.62 158 TYR A N 1
ATOM 1264 C CA . TYR A 1 158 ? 5.442 2.627 5.493 1.00 96.62 158 TYR A CA 1
ATOM 1265 C C . TYR A 1 158 ? 4.345 3.400 6.222 1.00 96.62 158 TYR A C 1
ATOM 1267 O O . TYR A 1 158 ? 3.322 2.825 6.597 1.00 96.62 158 TYR A O 1
ATOM 1275 N N . HIS A 1 159 ? 4.480 4.715 6.353 1.00 96.62 159 HIS A N 1
ATOM 1276 C CA . HIS A 1 159 ? 3.453 5.542 6.991 1.00 96.62 159 HIS A CA 1
ATOM 1277 C C . HIS A 1 159 ? 2.158 5.614 6.168 1.00 96.62 159 HIS A C 1
ATOM 1279 O O . HIS A 1 159 ? 1.071 5.688 6.745 1.00 96.62 159 HIS A O 1
ATOM 1285 N N . LEU A 1 160 ? 2.237 5.489 4.837 1.00 96.12 160 LEU A N 1
ATOM 1286 C CA . LEU A 1 160 ? 1.066 5.297 3.976 1.00 96.12 160 LEU A CA 1
ATOM 1287 C C . LEU A 1 160 ? 0.330 3.986 4.302 1.00 96.12 160 LEU A C 1
ATOM 1289 O O . LEU A 1 160 ? -0.902 3.975 4.357 1.00 96.12 160 LEU A O 1
ATOM 1293 N N . LEU A 1 161 ? 1.060 2.895 4.566 1.00 97.62 161 LEU A N 1
ATOM 1294 C CA . LEU A 1 161 ? 0.461 1.639 5.026 1.00 97.62 161 LEU A CA 1
ATOM 1295 C C . LEU A 1 161 ? -0.237 1.818 6.383 1.00 97.62 161 LEU A C 1
ATOM 1297 O O . LEU A 1 161 ? -1.341 1.299 6.559 1.00 97.62 161 LEU A O 1
ATOM 1301 N N . LEU A 1 162 ? 0.360 2.558 7.323 1.00 98.25 162 LEU A N 1
ATOM 1302 C CA . LEU A 1 162 ? -0.264 2.836 8.624 1.00 98.25 162 LEU A CA 1
ATOM 1303 C C . LEU A 1 162 ? -1.568 3.630 8.469 1.00 98.25 162 LEU A C 1
ATOM 1305 O O . LEU A 1 162 ? -2.570 3.280 9.091 1.00 98.25 162 LEU A O 1
ATOM 1309 N N . ALA A 1 163 ? -1.590 4.640 7.593 1.00 97.69 163 ALA A N 1
ATOM 1310 C CA . ALA A 1 163 ? -2.802 5.396 7.275 1.00 97.69 163 ALA A CA 1
ATOM 1311 C C . ALA A 1 163 ? -3.889 4.518 6.623 1.00 97.69 163 ALA A C 1
ATOM 1313 O O . ALA A 1 163 ? -5.073 4.656 6.937 1.00 97.69 163 ALA A O 1
ATOM 1314 N N . CYS A 1 164 ? -3.493 3.577 5.758 1.00 97.81 164 CYS A N 1
ATOM 1315 C CA . CYS A 1 164 ? -4.402 2.576 5.202 1.00 97.81 164 CYS A CA 1
ATOM 1316 C C . CYS A 1 164 ? -5.005 1.696 6.301 1.00 97.81 164 CYS A C 1
ATOM 1318 O O . CYS A 1 164 ? -6.225 1.558 6.391 1.00 97.81 164 CYS A O 1
ATOM 1320 N N . CYS A 1 165 ? -4.153 1.130 7.153 1.00 98.31 165 CYS A N 1
ATOM 1321 C CA . CYS A 1 165 ? -4.541 0.263 8.262 1.00 98.31 165 CYS A CA 1
ATOM 1322 C C . CYS A 1 165 ? -5.513 0.957 9.224 1.00 98.31 165 CYS A C 1
ATOM 1324 O O . CYS A 1 165 ? -6.542 0.381 9.570 1.00 98.31 165 CYS A O 1
ATOM 1326 N N . ASP A 1 166 ? -5.226 2.209 9.580 1.00 98.25 166 ASP A N 1
ATOM 1327 C CA . ASP A 1 166 ? -6.085 3.058 10.403 1.00 98.25 166 ASP A CA 1
ATOM 1328 C C . ASP A 1 166 ? -7.492 3.212 9.806 1.00 98.25 166 ASP A C 1
ATOM 1330 O O . ASP A 1 166 ? -8.485 2.975 10.492 1.00 98.25 166 ASP A O 1
ATOM 1334 N N . MET A 1 167 ? -7.596 3.506 8.506 1.00 97.38 167 MET A N 1
ATOM 1335 C CA . MET A 1 167 ? -8.894 3.628 7.839 1.00 97.38 167 MET A CA 1
ATOM 1336 C C . MET A 1 167 ? -9.655 2.294 7.788 1.00 97.38 167 MET A C 1
ATOM 1338 O O . MET A 1 167 ? -10.877 2.267 7.956 1.00 97.38 167 MET A O 1
ATOM 1342 N N . ILE A 1 168 ? -8.965 1.180 7.531 1.00 97.56 168 ILE A N 1
ATOM 1343 C CA . ILE A 1 168 ? -9.596 -0.146 7.495 1.00 97.56 168 ILE A CA 1
ATOM 1344 C C . ILE A 1 168 ? -10.103 -0.542 8.886 1.00 97.56 168 ILE A C 1
ATOM 1346 O O . ILE A 1 168 ? -11.232 -1.026 9.002 1.00 97.56 168 ILE A O 1
ATOM 1350 N N . PHE A 1 169 ? -9.320 -0.279 9.935 1.00 98.19 169 PHE A N 1
ATOM 1351 C CA . PHE A 1 169 ? -9.744 -0.474 11.319 1.00 98.19 169 PHE A CA 1
ATOM 1352 C C . PHE A 1 169 ? -10.965 0.379 11.659 1.00 98.19 169 PHE A C 1
ATOM 1354 O O . PHE A 1 169 ? -11.970 -0.160 12.119 1.00 98.19 169 PHE A O 1
ATOM 1361 N N . ALA A 1 170 ? -10.917 1.680 11.366 1.00 97.31 170 ALA A N 1
ATOM 1362 C CA . ALA A 1 170 ? -12.012 2.601 11.641 1.00 97.31 170 ALA A CA 1
ATOM 1363 C C . ALA A 1 170 ? -13.320 2.143 10.975 1.00 97.31 170 ALA A C 1
ATOM 1365 O O . ALA A 1 170 ? -14.366 2.115 11.618 1.00 97.31 170 ALA A O 1
ATOM 1366 N N . ASN A 1 171 ? -13.263 1.686 9.720 1.00 95.81 171 ASN A N 1
ATOM 1367 C CA . ASN A 1 171 ? -14.435 1.150 9.024 1.00 95.81 171 ASN A CA 1
ATOM 1368 C C . ASN A 1 171 ? -14.965 -0.147 9.650 1.00 95.81 171 ASN A C 1
ATOM 1370 O O . ASN A 1 171 ? -16.175 -0.299 9.806 1.00 95.81 171 ASN A O 1
ATOM 1374 N N . ALA A 1 172 ? -14.090 -1.089 10.014 1.00 96.12 172 ALA A N 1
ATOM 1375 C CA . ALA A 1 172 ? -14.511 -2.336 10.653 1.00 96.12 172 ALA A CA 1
ATOM 1376 C C . ALA A 1 172 ? -15.134 -2.086 12.038 1.00 96.12 172 ALA A C 1
ATOM 1378 O O . ALA A 1 172 ? -16.158 -2.688 12.373 1.00 96.12 172 ALA A O 1
ATOM 1379 N N . PHE A 1 173 ? -14.546 -1.161 12.799 1.00 96.31 173 PHE A N 1
ATOM 1380 C CA . PHE A 1 173 ? -15.030 -0.727 14.102 1.00 96.31 173 PHE A CA 1
ATOM 1381 C C . PHE A 1 173 ? -16.411 -0.071 13.996 1.00 96.31 173 PHE A C 1
ATOM 1383 O O . PHE A 1 173 ? -17.343 -0.518 14.661 1.00 96.31 173 PHE A O 1
ATOM 1390 N N . MET A 1 174 ? -16.565 0.914 13.104 1.00 94.81 174 MET A N 1
ATOM 1391 C CA . MET A 1 174 ? -17.831 1.628 12.879 1.00 94.81 174 MET A CA 1
ATOM 1392 C C . MET A 1 174 ? -18.927 0.734 12.289 1.00 94.81 174 MET A C 1
ATOM 1394 O O . MET A 1 174 ? -20.108 0.976 12.512 1.00 94.81 174 MET A O 1
ATOM 1398 N N . ALA A 1 175 ? -18.558 -0.333 11.579 1.00 92.94 175 ALA A N 1
ATOM 1399 C CA . ALA A 1 175 ? -19.498 -1.345 11.102 1.00 92.94 175 ALA A CA 1
ATOM 1400 C C . ALA A 1 175 ? -19.892 -2.380 12.178 1.00 92.94 175 ALA A C 1
ATOM 1402 O O . ALA A 1 175 ? -20.597 -3.341 11.862 1.00 92.94 175 ALA A O 1
ATOM 1403 N N . GLY A 1 176 ? -19.402 -2.248 13.419 1.00 91.56 176 GLY A N 1
ATOM 1404 C CA . GLY A 1 176 ? -19.692 -3.181 14.512 1.00 91.56 176 GLY A CA 1
ATOM 1405 C C . GLY A 1 176 ? -19.176 -4.603 14.265 1.00 91.56 176 GLY A C 1
ATOM 1406 O O . GLY A 1 176 ? -19.697 -5.563 14.835 1.00 91.56 176 GLY A O 1
ATOM 1407 N N . ARG A 1 177 ? -18.169 -4.780 13.396 1.00 91.94 177 ARG A N 1
ATOM 1408 C CA . ARG A 1 177 ? -17.652 -6.099 12.995 1.00 91.94 177 ARG A CA 1
ATOM 1409 C C . ARG A 1 177 ? -16.668 -6.663 14.020 1.00 91.94 177 ARG A C 1
ATOM 1411 O O . ARG A 1 177 ? -15.505 -6.923 13.712 1.00 91.94 177 ARG A O 1
ATOM 1418 N N . ARG A 1 178 ? -17.163 -6.896 15.239 1.00 92.19 178 ARG A N 1
ATOM 1419 C CA . ARG A 1 178 ? -16.420 -7.507 16.357 1.00 92.19 178 ARG A CA 1
ATOM 1420 C C . ARG A 1 178 ? -15.775 -8.846 15.978 1.00 92.19 178 ARG A C 1
ATOM 1422 O O . ARG A 1 178 ? -14.715 -9.183 16.480 1.00 92.19 178 ARG A O 1
ATOM 1429 N N . ASP A 1 179 ? -16.383 -9.580 15.046 1.00 91.44 179 ASP A N 1
ATOM 1430 C CA . ASP A 1 179 ? -15.888 -10.860 14.531 1.00 91.44 179 ASP A CA 1
ATOM 1431 C C . ASP A 1 179 ? -14.623 -10.752 13.660 1.00 91.44 179 ASP A C 1
ATOM 1433 O O . ASP A 1 179 ? -14.049 -11.775 13.290 1.00 91.44 179 ASP A O 1
ATOM 1437 N N . LEU A 1 180 ? -14.199 -9.536 13.303 1.00 94.88 180 LEU A N 1
ATOM 1438 C CA . LEU A 1 180 ? -12.974 -9.279 12.544 1.00 94.88 180 LEU A CA 1
ATOM 1439 C C . LEU A 1 180 ? -11.813 -8.821 13.427 1.00 94.88 180 LEU A C 1
ATOM 1441 O O . LEU A 1 180 ? -10.659 -9.076 13.083 1.00 94.88 180 LEU A O 1
ATOM 1445 N N . LEU A 1 181 ? -12.111 -8.108 14.512 1.00 96.12 181 LEU A N 1
ATOM 1446 C CA . LEU A 1 181 ? -11.122 -7.386 15.306 1.00 96.12 181 LEU A CA 1
ATOM 1447 C C . LEU A 1 181 ? -10.413 -8.320 16.285 1.00 96.12 181 LEU A C 1
ATOM 1449 O O . LEU A 1 181 ? -10.992 -9.279 16.787 1.00 96.12 181 LEU A O 1
ATOM 1453 N N . ASN A 1 182 ? -9.147 -8.029 16.563 1.00 95.94 182 ASN A N 1
ATOM 1454 C CA . ASN A 1 182 ? -8.403 -8.689 17.623 1.00 95.94 182 ASN A CA 1
ATOM 1455 C C . ASN A 1 182 ? -8.877 -8.143 18.985 1.00 95.94 182 ASN A C 1
ATOM 1457 O O . ASN A 1 182 ? -8.652 -6.963 19.255 1.00 95.94 182 ASN A O 1
ATOM 1461 N N . PRO A 1 183 ? -9.468 -8.962 19.878 1.00 94.69 183 PRO A N 1
ATOM 1462 C CA . PRO A 1 183 ? -9.920 -8.497 21.191 1.00 94.69 183 PRO A CA 1
ATOM 1463 C C . PRO A 1 183 ? -8.797 -7.977 22.092 1.00 94.69 183 PRO A C 1
ATOM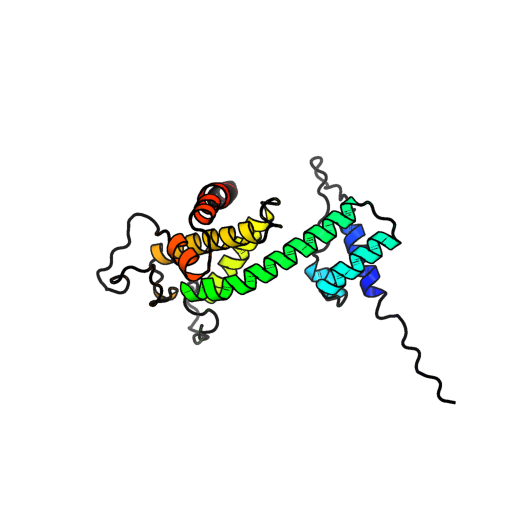 1465 O O . PRO A 1 183 ? -9.062 -7.217 23.013 1.00 94.69 183 PRO A O 1
ATOM 1468 N N . GLN A 1 184 ? -7.549 -8.371 21.826 1.00 94.75 184 GLN A N 1
ATOM 1469 C CA . GLN A 1 184 ? -6.375 -7.935 22.587 1.00 94.75 184 GLN A CA 1
ATOM 1470 C C . GLN A 1 184 ? -5.764 -6.631 22.054 1.00 94.75 184 GLN A C 1
ATOM 1472 O O . GLN A 1 184 ? -4.722 -6.196 22.545 1.00 94.75 184 GLN A O 1
ATOM 1477 N N . PHE A 1 185 ? -6.353 -6.023 21.022 1.00 96.94 185 PHE A N 1
ATOM 1478 C CA . PHE A 1 185 ? -5.852 -4.768 20.485 1.00 96.94 185 PHE A CA 1
ATOM 1479 C C . PHE A 1 185 ? -6.131 -3.620 21.474 1.00 96.94 185 PHE A C 1
ATOM 1481 O O . PHE A 1 185 ? -7.298 -3.320 21.728 1.00 96.94 185 PHE A O 1
ATOM 1488 N N . PRO A 1 186 ? -5.101 -2.932 22.005 1.00 94.62 186 PRO A N 1
ATOM 1489 C CA . PRO A 1 186 ? -5.287 -1.906 23.035 1.00 94.62 186 PRO A CA 1
ATOM 1490 C C . PRO A 1 186 ? -5.974 -0.634 22.524 1.00 94.62 186 PRO A C 1
ATOM 1492 O O . PRO A 1 186 ? -6.403 0.182 23.328 1.00 94.62 186 PRO A O 1
ATOM 1495 N N . GLY A 1 187 ? -6.105 -0.462 21.204 1.00 93.19 187 GLY A N 1
ATOM 1496 C CA . GLY A 1 187 ? -6.888 0.631 20.628 1.00 93.19 187 GLY A CA 1
ATOM 1497 C C . GLY A 1 187 ? -8.406 0.405 20.669 1.00 93.19 187 GLY A C 1
ATOM 1498 O O . GLY A 1 187 ? -9.142 1.242 20.150 1.00 93.19 187 GLY A O 1
ATOM 1499 N N . LEU A 1 188 ? -8.889 -0.711 21.235 1.00 95.00 188 LEU A N 1
ATOM 1500 C CA . LEU A 1 188 ? -10.312 -0.931 21.506 1.00 95.00 188 LEU A CA 1
ATOM 1501 C C . LEU A 1 188 ? -10.713 -0.355 22.875 1.00 95.00 188 LEU A C 1
ATOM 1503 O O . LEU A 1 188 ? -9.963 -0.499 23.838 1.00 95.00 188 LEU A O 1
ATOM 1507 N N . PRO A 1 189 ? -11.919 0.226 23.006 1.00 92.81 189 PRO A N 1
ATOM 1508 C CA . PRO A 1 189 ? -12.493 0.541 24.311 1.00 92.81 189 PRO A CA 1
ATOM 1509 C C . PRO A 1 189 ? -12.635 -0.709 25.191 1.00 92.81 189 PRO A C 1
ATOM 1511 O O . PRO A 1 189 ? -13.006 -1.776 24.702 1.00 92.81 189 PRO A O 1
ATOM 1514 N N . ASN A 1 190 ? -12.427 -0.571 26.503 1.00 90.06 190 ASN A N 1
ATOM 1515 C CA . ASN A 1 190 ? -12.508 -1.698 27.446 1.00 90.06 190 ASN A CA 1
ATOM 1516 C C . ASN A 1 190 ? -13.880 -2.392 27.444 1.00 90.06 190 ASN A C 1
ATOM 1518 O O . ASN A 1 190 ? -13.958 -3.605 27.600 1.00 90.06 190 ASN A O 1
ATOM 1522 N N . ASN A 1 191 ? -14.951 -1.627 27.230 1.00 91.75 191 ASN A N 1
ATOM 1523 C CA . ASN A 1 191 ? -16.328 -2.111 27.169 1.00 91.75 191 ASN A CA 1
ATOM 1524 C C . ASN A 1 191 ? -16.776 -2.478 25.743 1.00 91.75 191 ASN A C 1
ATOM 1526 O O . ASN A 1 191 ? -17.968 -2.637 25.501 1.00 91.75 191 ASN A O 1
ATOM 1530 N N . TYR A 1 192 ? -15.865 -2.582 24.765 1.00 92.00 192 TYR A N 1
ATOM 1531 C CA . TYR A 1 192 ? -16.233 -2.749 23.351 1.00 92.00 192 TYR A CA 1
ATOM 1532 C C . TYR A 1 192 ? -17.060 -4.008 23.065 1.00 92.00 192 TYR A C 1
ATOM 1534 O O . TYR A 1 192 ? -17.871 -4.001 22.138 1.00 92.00 192 TYR A O 1
ATOM 1542 N N . TYR A 1 193 ? -16.859 -5.080 23.836 1.00 90.81 193 TYR A N 1
ATOM 1543 C CA . TYR A 1 193 ? -17.572 -6.352 23.678 1.00 90.81 193 TYR A CA 1
ATOM 1544 C C . TYR A 1 193 ? -18.826 -6.466 24.548 1.00 90.81 193 TYR A C 1
ATOM 1546 O O . TYR A 1 193 ? -19.556 -7.444 24.402 1.00 90.81 193 TYR A O 1
ATOM 1554 N N . ASP A 1 194 ? -19.117 -5.463 25.374 1.00 92.62 194 ASP A N 1
ATOM 1555 C CA . ASP A 1 194 ? -20.304 -5.456 26.220 1.00 92.62 194 ASP A CA 1
ATOM 1556 C C . ASP A 1 194 ? -21.567 -5.298 25.357 1.00 92.62 194 ASP A C 1
ATOM 1558 O O . ASP A 1 194 ? -21.551 -4.673 24.284 1.00 92.62 194 ASP A O 1
ATOM 1562 N N . ASP A 1 195 ? -22.684 -5.856 25.827 1.00 86.69 195 ASP A N 1
ATOM 1563 C CA . ASP A 1 195 ? -23.975 -5.797 25.125 1.00 86.69 195 ASP A CA 1
ATOM 1564 C C . ASP A 1 195 ? -24.516 -4.362 25.017 1.00 86.69 195 ASP A C 1
ATOM 1566 O O . ASP A 1 195 ? -25.189 -4.018 24.049 1.00 86.69 195 ASP A O 1
ATOM 1570 N N . ASN A 1 196 ? -24.155 -3.501 25.972 1.00 89.81 196 ASN A N 1
ATOM 1571 C CA . ASN A 1 196 ? -24.602 -2.107 26.052 1.00 89.81 196 ASN A CA 1
ATOM 1572 C C . ASN A 1 196 ? -23.623 -1.111 25.404 1.00 89.81 196 ASN A C 1
ATOM 1574 O O . ASN A 1 196 ? -23.746 0.099 25.604 1.00 89.81 196 ASN A O 1
ATOM 1578 N N . PHE A 1 197 ? -22.610 -1.593 24.677 1.00 90.69 197 PHE A N 1
ATOM 1579 C CA . PHE A 1 197 ? -21.645 -0.713 24.026 1.00 90.69 197 PHE A CA 1
ATOM 1580 C C . PHE A 1 197 ? -22.294 0.069 22.882 1.00 90.69 197 PHE A C 1
ATOM 1582 O O . PHE A 1 197 ? -22.786 -0.511 21.913 1.00 90.69 197 PHE A O 1
ATOM 1589 N N . ASN A 1 198 ? -22.206 1.394 22.959 1.00 90.44 198 ASN A N 1
ATOM 1590 C CA . ASN A 1 198 ? -22.637 2.282 21.891 1.00 90.44 198 ASN A CA 1
ATOM 1591 C C . ASN A 1 198 ? -21.439 2.709 21.048 1.00 90.44 198 ASN A C 1
ATOM 1593 O O . ASN A 1 198 ? -20.414 3.142 21.577 1.00 90.44 198 ASN A O 1
ATOM 1597 N N . LEU A 1 199 ? -21.585 2.613 19.725 1.00 91.25 199 LEU A N 1
ATOM 1598 C CA . LEU A 1 199 ? -20.580 3.127 18.803 1.00 91.25 199 LEU A CA 1
ATOM 1599 C C . LEU A 1 199 ? -20.457 4.655 18.954 1.00 91.25 199 LEU A C 1
ATOM 1601 O O . LEU A 1 199 ? -21.475 5.336 19.098 1.00 91.25 199 LEU A O 1
ATOM 1605 N N . PRO A 1 200 ? -19.230 5.204 18.911 1.00 92.50 200 PRO A N 1
ATOM 1606 C CA . PRO A 1 200 ? -19.015 6.644 18.902 1.00 92.50 200 PRO A CA 1
ATOM 1607 C C . PRO A 1 200 ? -19.590 7.274 17.627 1.00 92.50 200 PRO A C 1
ATOM 1609 O O . PRO A 1 200 ? -19.794 6.598 16.619 1.00 92.50 200 PRO A O 1
ATOM 1612 N N . SER A 1 201 ? -19.821 8.588 17.657 1.00 91.00 201 SER A N 1
ATOM 1613 C CA . SER A 1 201 ? -20.282 9.346 16.486 1.00 91.00 201 SER A CA 1
ATOM 1614 C C . SER A 1 201 ? -19.212 9.466 15.399 1.00 91.00 201 SER A C 1
ATOM 1616 O O . SER A 1 201 ? -19.541 9.531 14.216 1.00 91.00 201 SER A O 1
ATOM 1618 N N . GLU A 1 202 ? -17.938 9.492 15.791 1.00 92.00 202 GLU A N 1
ATOM 1619 C CA . GLU A 1 202 ? -16.804 9.648 14.883 1.00 92.00 202 GLU A CA 1
ATOM 1620 C C . GLU A 1 202 ? -15.962 8.367 14.784 1.00 92.00 202 GLU A C 1
ATOM 1622 O O . GLU A 1 202 ? -15.794 7.659 15.782 1.00 92.00 202 GLU A O 1
ATOM 1627 N N . PRO A 1 203 ? -15.388 8.067 13.601 1.00 94.06 203 PRO A N 1
ATOM 1628 C CA . PRO A 1 203 ? -14.501 6.922 13.440 1.00 94.06 203 PRO A CA 1
ATOM 1629 C C . PRO A 1 203 ? -13.229 7.058 14.295 1.00 94.06 203 PRO A C 1
ATOM 1631 O O . PRO A 1 203 ? -12.612 8.128 14.301 1.00 94.06 203 PRO A O 1
ATOM 1634 N N . PRO A 1 204 ? -12.775 5.983 14.966 1.00 94.81 204 PRO A N 1
ATOM 1635 C CA . PRO A 1 204 ? -11.568 6.037 15.782 1.00 94.81 204 PRO A CA 1
ATOM 1636 C C . PRO A 1 204 ? -10.312 6.229 14.923 1.00 94.81 204 PRO A C 1
ATOM 1638 O O . PRO A 1 204 ? -10.250 5.805 13.768 1.00 94.81 204 PRO A O 1
ATOM 1641 N N . CYS A 1 205 ? -9.279 6.825 15.518 1.00 96.69 205 CYS A N 1
ATOM 1642 C CA . CYS A 1 205 ? -7.949 6.947 14.930 1.00 96.69 205 C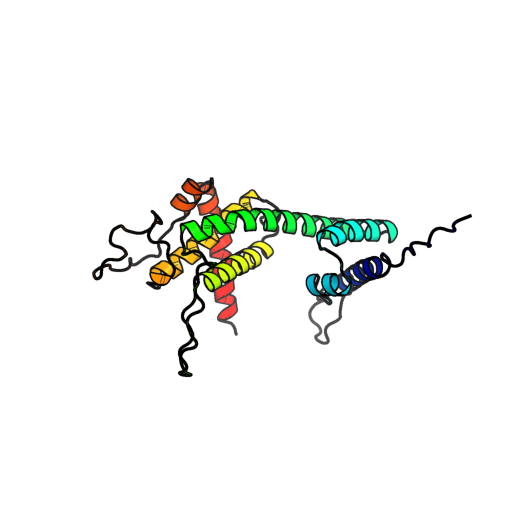YS A CA 1
ATOM 1643 C C . CYS A 1 205 ? -6.950 6.157 15.780 1.00 96.69 205 CYS A C 1
ATOM 1645 O O . CYS A 1 205 ? -6.751 6.458 16.955 1.00 96.69 205 CYS A O 1
ATOM 1647 N N . VAL A 1 206 ? -6.304 5.162 15.182 1.00 97.56 206 VAL A N 1
ATOM 1648 C CA . VAL A 1 206 ? -5.407 4.216 15.860 1.00 97.56 206 VAL A CA 1
ATOM 1649 C C . VAL A 1 206 ? -3.944 4.369 15.464 1.00 97.56 206 VAL A C 1
ATOM 1651 O O . VAL A 1 206 ? -3.109 3.616 15.958 1.00 97.56 206 VAL A O 1
ATOM 1654 N N . ILE A 1 207 ? -3.610 5.357 14.625 1.00 97.81 207 ILE A N 1
ATOM 1655 C CA . ILE A 1 207 ? -2.227 5.622 14.190 1.00 97.81 207 ILE A CA 1
ATOM 1656 C C . ILE A 1 207 ? -1.237 5.646 15.358 1.00 97.81 207 ILE A C 1
ATOM 1658 O O . ILE A 1 207 ? -0.179 5.045 15.236 1.00 97.81 207 ILE A O 1
ATOM 1662 N N . ASP A 1 208 ? -1.568 6.278 16.487 1.00 97.62 208 ASP A N 1
ATOM 1663 C CA . ASP A 1 208 ? -0.643 6.360 17.626 1.00 97.62 208 ASP A CA 1
ATOM 1664 C C . ASP A 1 208 ? -0.306 4.970 18.194 1.00 97.62 208 ASP A C 1
ATOM 1666 O O . ASP A 1 208 ? 0.865 4.665 18.412 1.00 97.62 208 ASP A O 1
ATOM 1670 N N . HIS A 1 209 ? -1.302 4.086 18.325 1.00 97.56 209 HIS A N 1
ATOM 1671 C CA . HIS A 1 209 ? -1.100 2.697 18.752 1.00 97.56 209 HIS A CA 1
ATOM 1672 C C . HIS A 1 209 ? -0.253 1.912 17.746 1.00 97.56 209 HIS A C 1
ATOM 1674 O O . HIS A 1 209 ? 0.624 1.137 18.132 1.00 97.56 209 HIS A O 1
ATOM 1680 N N . LEU A 1 210 ? -0.499 2.115 16.447 1.00 97.88 210 LEU A N 1
ATOM 1681 C CA . LEU A 1 210 ? 0.264 1.447 15.393 1.00 97.88 210 LEU A CA 1
ATOM 1682 C C . LEU A 1 210 ? 1.718 1.918 15.370 1.00 97.88 210 LEU A C 1
ATOM 1684 O O . LEU A 1 210 ? 2.624 1.090 15.310 1.00 97.88 210 LEU A O 1
ATOM 1688 N N . CYS A 1 211 ? 1.943 3.226 15.467 1.00 97.62 211 CYS A N 1
ATOM 1689 C CA . CYS A 1 211 ? 3.270 3.821 15.529 1.00 97.62 211 CYS A CA 1
ATOM 1690 C C . CYS A 1 211 ? 4.036 3.355 16.769 1.00 97.62 211 CYS A C 1
ATOM 1692 O O . CYS A 1 211 ? 5.186 2.949 16.641 1.00 97.62 211 CYS A O 1
ATOM 1694 N N . GLN A 1 212 ? 3.394 3.336 17.940 1.00 97.12 212 GLN A N 1
ATOM 1695 C CA . GLN A 1 212 ? 4.018 2.873 19.180 1.00 97.12 212 GLN A CA 1
ATOM 1696 C C . GLN A 1 212 ? 4.414 1.393 19.113 1.00 97.12 212 GLN A C 1
ATOM 1698 O O . GLN A 1 212 ? 5.479 1.018 19.596 1.00 97.12 212 GLN A O 1
ATOM 1703 N N . LYS A 1 213 ? 3.562 0.536 18.536 1.00 97.62 213 LYS A N 1
ATOM 1704 C CA . LYS A 1 213 ? 3.820 -0.909 18.477 1.00 97.62 213 LYS A CA 1
ATOM 1705 C C . LYS A 1 213 ? 4.783 -1.312 17.360 1.00 97.62 213 LYS A C 1
ATOM 1707 O O . LYS A 1 213 ? 5.458 -2.333 17.490 1.00 97.62 213 LYS A O 1
ATOM 1712 N N . HIS A 1 214 ? 4.794 -0.568 16.259 1.00 96.56 214 HIS A N 1
ATOM 1713 C CA . HIS A 1 214 ? 5.498 -0.936 15.033 1.00 96.56 214 HIS A CA 1
ATOM 1714 C C . HIS A 1 214 ? 6.508 0.128 14.583 1.00 96.56 214 HIS A C 1
ATOM 1716 O O . HIS A 1 214 ? 6.784 0.242 13.393 1.00 96.56 214 HIS A O 1
ATOM 1722 N N . ASP A 1 215 ? 7.061 0.908 15.510 1.00 93.94 215 ASP A N 1
ATOM 1723 C CA . ASP A 1 215 ? 8.168 1.839 15.247 1.00 93.94 215 ASP A CA 1
ATOM 1724 C C . ASP A 1 215 ? 7.864 2.873 14.141 1.00 93.94 215 ASP A C 1
ATOM 1726 O O . ASP A 1 215 ? 8.719 3.223 13.328 1.00 93.94 215 ASP A O 1
ATOM 1730 N N . GLY A 1 216 ? 6.614 3.338 14.065 1.00 94.94 216 GLY A N 1
ATOM 1731 C CA . GLY A 1 216 ? 6.216 4.427 13.168 1.00 94.94 216 GLY A CA 1
ATOM 1732 C C . GLY A 1 216 ? 6.384 5.793 13.830 1.00 94.94 216 GLY A C 1
ATOM 1733 O O . GLY A 1 216 ? 6.328 5.899 15.053 1.00 94.94 216 GLY A O 1
ATOM 1734 N N . LEU A 1 217 ? 6.511 6.863 13.037 1.00 96.81 217 LEU A N 1
ATOM 1735 C CA . LEU A 1 217 ? 6.515 8.231 13.571 1.00 96.81 217 LEU A CA 1
ATOM 1736 C C . LEU A 1 217 ? 5.101 8.833 13.504 1.00 96.81 217 LEU A C 1
ATOM 1738 O O . LEU A 1 217 ? 4.575 9.038 12.405 1.00 96.81 217 LEU A O 1
ATOM 1742 N N . PRO A 1 218 ? 4.451 9.126 14.649 1.00 96.12 218 PRO A N 1
ATOM 1743 C CA . PRO A 1 218 ? 3.053 9.559 14.668 1.00 96.12 218 PRO A CA 1
ATOM 1744 C C . PRO A 1 218 ? 2.774 10.828 13.861 1.00 96.12 218 PRO A C 1
ATOM 1746 O O . PRO A 1 218 ? 1.767 10.905 13.158 1.00 96.12 218 PRO A O 1
ATOM 1749 N N . VAL A 1 219 ? 3.666 11.820 13.941 1.00 96.81 219 VAL A N 1
ATOM 1750 C CA . VAL A 1 219 ? 3.502 13.115 13.259 1.00 96.81 219 VAL A CA 1
ATOM 1751 C C . VAL A 1 219 ? 3.478 12.931 11.743 1.00 96.81 219 VAL A C 1
ATOM 1753 O O . VAL A 1 219 ? 2.596 13.450 11.058 1.00 96.81 219 VAL A O 1
ATOM 1756 N N . GLU A 1 220 ? 4.397 12.135 11.213 1.00 95.31 220 GLU A N 1
ATOM 1757 C CA . GLU A 1 220 ? 4.497 11.873 9.779 1.00 95.31 220 GLU A CA 1
ATOM 1758 C C . GLU A 1 220 ? 3.351 10.993 9.286 1.00 95.31 220 GLU A C 1
ATOM 1760 O O . GLU A 1 220 ? 2.747 11.289 8.258 1.00 95.31 220 GLU A O 1
ATOM 1765 N N . ALA A 1 221 ? 2.968 9.967 10.053 1.00 96.62 221 ALA A N 1
ATOM 1766 C CA . ALA A 1 221 ? 1.837 9.105 9.711 1.00 96.62 221 ALA A CA 1
ATOM 1767 C C . ALA A 1 221 ? 0.533 9.903 9.636 1.00 96.62 221 ALA A C 1
ATOM 1769 O O . ALA A 1 221 ? -0.243 9.754 8.688 1.00 96.62 221 ALA A O 1
ATOM 1770 N N . LYS A 1 222 ? 0.311 10.806 10.597 1.00 96.75 222 LYS A N 1
ATOM 1771 C CA . LYS A 1 222 ? -0.836 11.723 10.588 1.00 96.75 222 LYS A CA 1
ATOM 1772 C C . LYS A 1 222 ? -0.768 12.697 9.411 1.00 96.75 222 LYS A C 1
ATOM 1774 O O . LYS A 1 222 ? -1.791 12.935 8.769 1.00 96.75 222 LYS A O 1
ATOM 1779 N N . THR A 1 223 ? 0.420 13.196 9.074 1.00 95.06 223 THR A N 1
ATOM 1780 C CA . THR A 1 223 ? 0.629 14.072 7.910 1.00 95.06 223 THR A CA 1
ATOM 1781 C C . THR A 1 223 ? 0.266 13.352 6.608 1.00 95.06 223 THR A C 1
ATOM 1783 O O . THR A 1 223 ? -0.568 13.851 5.849 1.00 95.06 223 THR A O 1
ATOM 1786 N N . ILE A 1 224 ? 0.776 12.137 6.378 1.00 94.00 224 ILE A N 1
ATOM 1787 C CA . ILE A 1 224 ? 0.428 11.334 5.194 1.00 94.00 224 ILE A CA 1
ATOM 1788 C C . ILE A 1 224 ? -1.067 10.996 5.168 1.00 94.00 224 ILE A C 1
ATOM 1790 O O . ILE A 1 224 ? -1.698 11.094 4.110 1.00 94.00 224 ILE A O 1
ATOM 1794 N N . LYS A 1 225 ? -1.669 10.648 6.314 1.00 94.94 225 LYS A N 1
ATOM 1795 C CA . LYS A 1 225 ? -3.117 10.399 6.412 1.00 94.94 225 LYS A CA 1
ATOM 1796 C C . LYS A 1 225 ? -3.930 11.598 5.914 1.00 94.94 225 LYS A C 1
ATOM 1798 O O . LYS A 1 225 ? -4.874 11.422 5.140 1.00 94.94 225 LYS A O 1
ATOM 1803 N N . VAL A 1 226 ? -3.577 12.807 6.348 1.00 93.56 226 VAL A N 1
ATOM 1804 C CA . VAL A 1 226 ? -4.325 14.032 6.030 1.00 93.56 226 VAL A CA 1
ATOM 1805 C C . VAL A 1 226 ? -4.085 14.489 4.592 1.00 93.56 226 VAL A C 1
ATOM 1807 O O . VAL A 1 226 ? -5.053 14.723 3.866 1.00 93.56 226 VAL A O 1
ATOM 1810 N N . TYR A 1 227 ? -2.826 14.602 4.169 1.00 90.44 227 TYR A N 1
ATOM 1811 C CA . TYR A 1 227 ? -2.479 15.278 2.916 1.00 90.44 227 TYR A CA 1
ATOM 1812 C C . TYR A 1 227 ? -2.394 14.345 1.706 1.00 90.44 227 TYR A C 1
ATOM 1814 O O . TYR A 1 227 ? -2.664 14.781 0.586 1.00 90.44 227 TYR A O 1
ATOM 1822 N N . THR A 1 228 ? -2.118 13.058 1.913 1.00 89.88 228 THR A N 1
ATOM 1823 C CA . THR A 1 228 ? -2.003 12.082 0.820 1.00 89.88 228 THR A CA 1
ATOM 1824 C C . THR A 1 228 ? -3.216 11.161 0.789 1.00 89.88 228 THR A C 1
ATOM 1826 O O . THR A 1 228 ? -3.986 11.162 -0.175 1.00 89.88 228 THR A O 1
ATOM 1829 N N . TRP A 1 229 ? -3.417 10.394 1.863 1.00 92.25 229 TRP A N 1
ATOM 1830 C CA . TRP A 1 229 ? -4.398 9.311 1.903 1.00 92.25 229 TRP A CA 1
ATOM 1831 C C . TRP A 1 229 ? -5.827 9.823 1.726 1.00 92.25 229 TRP A C 1
ATOM 1833 O O . TRP A 1 229 ? -6.518 9.437 0.783 1.00 92.25 229 TRP A O 1
ATOM 1843 N N . ARG A 1 230 ? -6.266 10.747 2.590 1.00 91.25 230 ARG A N 1
ATOM 1844 C CA . ARG A 1 230 ? -7.631 11.297 2.561 1.00 91.25 230 ARG A CA 1
ATOM 1845 C C . ARG A 1 230 ? -7.965 11.930 1.211 1.00 91.25 230 ARG A C 1
ATOM 1847 O O . ARG A 1 230 ? -9.055 11.716 0.683 1.00 91.25 230 ARG A O 1
ATOM 1854 N N . ASN A 1 231 ? -7.021 12.677 0.643 1.00 88.00 231 ASN A N 1
ATOM 1855 C CA . ASN A 1 231 ? -7.186 13.303 -0.664 1.00 88.00 231 ASN A CA 1
ATOM 1856 C C . ASN A 1 231 ? -7.382 12.268 -1.773 1.00 88.00 231 ASN A C 1
ATOM 1858 O O . ASN A 1 231 ? -8.248 12.453 -2.627 1.00 88.00 231 ASN A O 1
ATOM 1862 N N . HIS A 1 232 ? -6.624 11.172 -1.746 1.00 88.06 232 HIS A N 1
ATOM 1863 C CA . HIS A 1 232 ? -6.762 10.110 -2.734 1.00 88.06 232 HIS A CA 1
ATOM 1864 C C . HIS A 1 232 ? -8.080 9.342 -2.591 1.00 88.06 232 HIS A C 1
ATOM 1866 O O . HIS A 1 232 ? -8.805 9.166 -3.568 1.00 88.06 232 HIS A O 1
ATOM 1872 N N . ILE A 1 233 ? -8.425 8.931 -1.370 1.00 90.31 233 ILE A N 1
ATOM 1873 C CA . ILE A 1 233 ? -9.661 8.189 -1.104 1.00 90.31 233 ILE A CA 1
ATOM 1874 C C . ILE A 1 233 ? -10.890 8.998 -1.531 1.00 90.31 233 ILE A C 1
ATOM 1876 O O . ILE A 1 233 ? -11.776 8.456 -2.189 1.00 90.31 233 ILE A O 1
ATOM 1880 N N . ARG A 1 234 ? -10.918 10.307 -1.250 1.00 88.62 234 ARG A N 1
ATOM 1881 C CA . ARG A 1 234 ? -11.991 11.194 -1.720 1.00 88.62 234 ARG A CA 1
ATOM 1882 C C . ARG A 1 234 ? -12.121 11.177 -3.248 1.00 88.62 234 ARG A C 1
ATOM 1884 O O . ARG A 1 234 ? -13.220 10.962 -3.749 1.00 88.62 234 ARG A O 1
ATOM 1891 N N . LYS A 1 235 ? -11.007 11.298 -3.980 1.00 87.31 235 LYS A N 1
ATOM 1892 C CA . LYS A 1 235 ? -11.006 11.218 -5.453 1.00 87.31 235 LYS A CA 1
ATOM 1893 C C . LYS A 1 235 ? -11.540 9.876 -5.967 1.00 87.31 235 LYS A C 1
ATOM 1895 O O . LYS A 1 235 ? -12.212 9.847 -6.994 1.00 87.31 235 LYS A O 1
ATOM 1900 N N . LEU A 1 236 ? -11.250 8.764 -5.284 1.00 85.12 236 LEU A N 1
ATOM 1901 C CA . LEU A 1 236 ? -11.780 7.446 -5.660 1.00 85.12 236 LEU A CA 1
ATOM 1902 C C . LEU A 1 236 ? -13.303 7.373 -5.512 1.00 85.12 236 LEU A C 1
ATOM 1904 O O . LEU A 1 236 ? -13.964 6.786 -6.369 1.00 85.12 236 LEU A O 1
ATOM 1908 N N . PHE A 1 237 ? -13.860 7.973 -4.4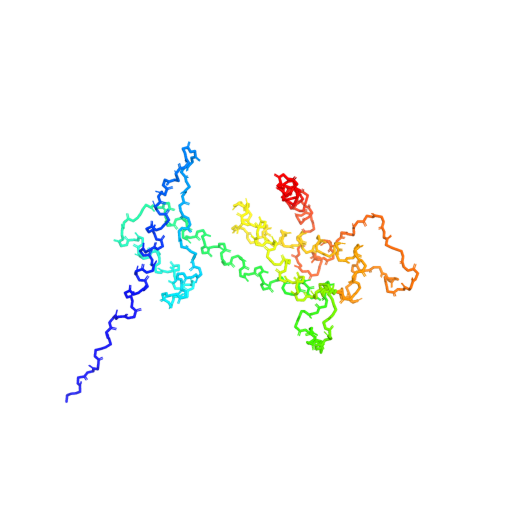57 1.00 84.19 237 PHE A N 1
ATOM 1909 C CA . PHE A 1 237 ? -15.310 8.045 -4.274 1.00 84.19 237 PHE A CA 1
ATOM 1910 C C . PHE A 1 237 ? -15.968 8.962 -5.305 1.00 84.19 237 PHE A C 1
ATOM 1912 O O . PHE A 1 237 ? -16.948 8.555 -5.919 1.00 84.19 237 PHE A O 1
ATOM 1919 N N . GLU A 1 238 ? -15.399 10.138 -5.565 1.00 86.62 238 GLU A N 1
ATOM 1920 C CA . GLU A 1 238 ? -15.910 11.077 -6.574 1.00 86.62 238 GLU A CA 1
ATOM 1921 C C . GLU A 1 238 ? -15.935 10.448 -7.975 1.00 86.62 238 GLU A C 1
ATOM 1923 O O . GLU A 1 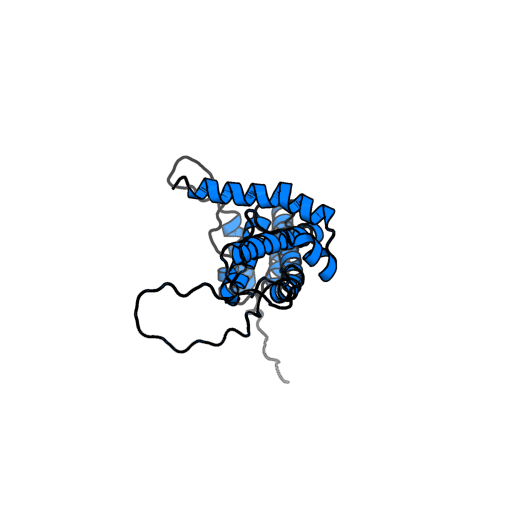238 ? -16.948 10.516 -8.665 1.00 86.62 238 GLU A O 1
ATOM 1928 N N . LYS A 1 239 ? -14.868 9.738 -8.373 1.00 76.50 239 LYS A N 1
ATOM 1929 C CA . LYS A 1 239 ? -14.817 9.025 -9.663 1.00 76.50 239 LYS A CA 1
ATOM 1930 C C . LYS A 1 239 ? -15.886 7.935 -9.801 1.00 76.50 239 LYS A C 1
ATOM 1932 O O . LYS A 1 239 ? -16.293 7.647 -10.920 1.00 76.50 239 LYS A O 1
ATOM 1937 N N . LYS A 1 240 ? -16.325 7.325 -8.694 1.00 57.72 240 LYS A N 1
ATOM 1938 C CA . LYS A 1 240 ? -17.373 6.290 -8.680 1.00 57.72 240 LYS A CA 1
ATOM 1939 C C . LYS A 1 240 ? -18.796 6.845 -8.735 1.00 57.72 240 LYS A C 1
ATOM 1941 O O . LYS A 1 240 ? -19.702 6.089 -9.055 1.00 57.72 240 LYS A O 1
ATOM 1946 N N . VAL A 1 241 ? -18.997 8.116 -8.386 1.00 45.44 241 VAL A N 1
ATOM 1947 C CA . VAL A 1 241 ? -20.312 8.779 -8.445 1.00 45.44 241 VAL A CA 1
ATOM 1948 C C . VAL A 1 241 ? -20.620 9.280 -9.866 1.00 45.44 241 VAL A C 1
ATOM 1950 O O . VAL A 1 241 ? -21.776 9.517 -10.193 1.00 45.44 241 VAL A O 1
ATOM 1953 N N . SER A 1 242 ? -19.608 9.381 -10.733 1.00 36.84 242 SER A N 1
ATOM 1954 C CA . SER A 1 242 ? -19.738 9.878 -12.111 1.00 36.84 242 SER A CA 1
ATOM 1955 C C . SER A 1 242 ? -19.926 8.787 -13.185 1.00 36.84 242 SER A C 1
ATOM 1957 O O . SER A 1 242 ? -19.707 9.064 -14.364 1.00 36.84 242 SER A O 1
ATOM 1959 N N . THR A 1 243 ? -20.312 7.565 -12.804 1.00 31.97 243 THR A N 1
ATOM 1960 C CA . THR A 1 243 ? -20.694 6.455 -13.709 1.00 31.97 243 THR A CA 1
ATOM 1961 C C . THR A 1 243 ? -22.003 5.842 -13.260 1.00 31.97 243 THR A C 1
ATOM 1963 O O . THR A 1 243 ? -22.838 5.543 -14.137 1.00 31.97 243 THR A O 1
#

Organism: NCBI:txid170555

Radius of gyration: 23.47 Å; chains: 1; bounding box: 67×55×61 Å

Secondary structure (DSSP, 8-state):
--PPP---GGGSHHHHHHHHHHHHHHH-EE--SSSS--EE---S-HHHHHHHTT--HHHHHHHHHHHHHHTT--HHHHHHHHHHHHHHHHHHHHHHHHHHHHHHHB--GGG--------S--PPPPP-HHHHHHHHHHHHHHHHHH-HHHHT-HHHHHHHHHHHHHHHHHHHHHTT-TTTB-TT-TTS-TTTTSTTPPPPSS----HHHHHHHTT--HHHHHHHIIIIIHHHHHHHHHHHHT-

Sequence (243 aa):
MFVPPLSTPLGDQLHWLGCALYVACRSSTADTVSRSGVVHGNCVGLTRLLRLCKLSLIQFFNKSKKWADMANLPSQFHDKIERLERNFAVSMVIFKKFQPIFTYMFLNPMNTTPKQPKSRKQRSQPCTPSKVFDFCWTLFVCVKAEFSEISDDLFNSYHLLLACCDMIFANAFMAGRRDLLNPQFPGLPNNYYDDNFNLPSEPPCVIDHLCQKHDGLPVEAKTIKVYTWRNHIRKLFEKKVST

InterPro domains:
  IPR024599 Retinoblastoma-associated protein, N-terminal [PF11934] (38-171)
  IPR024599 Retinoblastoma-associated protein, N-terminal [SM01367] (28-171)
  IPR028309 Retinoblastoma protein family [PTHR13742] (9-241)

Foldseek 3Di:
DDDDPPPDPVLPVLLLVLLVVCVCLQPDQDDDPDPDDRDRGPPDDNVVSCVVSVHDLVNNLVVNLVSCVVVVHDVVSNVVSVLVVLLVVLLVVLLVLLQVLLVLWWPRLVPPDPPDDDDDDPDDPPQALVNLSVVLSVVLVVLLVVDSVQSNDNQSSNLSSLLSSQVSSLVCLQVLVPVTTDPPNPQDDPCSPPPPDDRDPDGDGCSVVSCVVRVHDSVSSVVCNPPRVVVVVVVVVVVVVVD

pLDDT: mean 83.39, std 18.15, range [30.95, 98.31]